Protein AF-A0A9D8JHB5-F1 (afdb_monomer)

Foldseek 3Di:
DDDDDDDDDDDDDDDDDPDDDDDDDDDDDDDDDDDPDDDDPDDDPPPDPPPDDPPPPPDQCAPPVRAHDLAAPAAFEEEEEEQAPAPCQHLHPPCCVQQVQVLCVSHPRSYKYKYWYWWFLPPDVNVVVVVVDPDDDRQIFIWIAIPPPDGDTDGWDSDLCGRDPHSLLAPGQEYEYHFAFLVANTGDHCPHPNNVSVLVSLLPYLHAYEYEAWQQRCRSSQSNCVSLVVHRFWAAPHHHRDHFHQPQDKDQPDWDAPVFFDCVDNLNPPFGTFGAWIQGNNDIIGFTATDDPPQKDQGGAHPVRGGAWIKGARPVNRHIYIYGRGPVRVVCVVVVVGVVNSSSVSSRNSVSSD

Structure (mmCIF, N/CA/C/O backbone):
data_AF-A0A9D8JHB5-F1
#
_entry.id   AF-A0A9D8JHB5-F1
#
loop_
_atom_site.group_PDB
_atom_site.id
_atom_site.type_symbol
_atom_site.label_atom_id
_atom_site.label_alt_id
_atom_site.label_comp_id
_atom_site.label_asym_id
_atom_site.label_entity_id
_atom_site.label_seq_id
_atom_site.pdbx_PDB_ins_code
_atom_site.Cartn_x
_atom_site.Cartn_y
_atom_site.Cartn_z
_atom_site.occupancy
_atom_site.B_iso_or_equiv
_atom_site.auth_seq_id
_atom_site.auth_comp_id
_atom_site.auth_asym_id
_atom_site.auth_atom_id
_atom_site.pdbx_PDB_model_num
ATOM 1 N N . MET A 1 1 ? 0.042 38.312 -41.700 1.00 37.38 1 MET A N 1
ATOM 2 C CA . MET A 1 1 ? 0.936 37.135 -41.660 1.00 37.38 1 MET A CA 1
ATOM 3 C C . MET A 1 1 ? 0.436 36.222 -40.557 1.00 37.38 1 MET A C 1
ATOM 5 O O . MET A 1 1 ? 0.561 36.572 -39.395 1.00 37.38 1 MET A O 1
ATOM 9 N N . ILE A 1 2 ? -0.245 35.137 -40.926 1.00 33.06 2 ILE A N 1
ATOM 10 C CA . ILE A 1 2 ? -0.883 34.188 -40.004 1.00 33.06 2 ILE A CA 1
ATOM 11 C C . ILE A 1 2 ? -0.073 32.895 -40.105 1.00 33.06 2 ILE A C 1
ATOM 13 O O . ILE A 1 2 ? -0.069 32.254 -41.156 1.00 33.06 2 ILE A O 1
ATOM 17 N N . GLY A 1 3 ? 0.674 32.566 -39.052 1.00 29.94 3 GLY A N 1
ATOM 18 C CA . GLY A 1 3 ? 1.483 31.351 -38.974 1.00 29.94 3 GLY A CA 1
ATOM 19 C C . GLY A 1 3 ? 0.623 30.158 -38.572 1.00 29.94 3 GLY A C 1
ATOM 20 O O . GLY A 1 3 ? 0.115 30.109 -37.455 1.00 29.94 3 GLY A O 1
ATOM 21 N N . LYS A 1 4 ? 0.450 29.210 -39.496 1.00 32.44 4 LYS A N 1
ATOM 22 C CA . LYS A 1 4 ? -0.151 27.897 -39.239 1.00 32.44 4 LYS A CA 1
ATOM 23 C C . LYS A 1 4 ? 0.826 27.040 -38.431 1.00 32.44 4 LYS A C 1
ATOM 25 O O . LYS A 1 4 ? 1.950 26.826 -38.876 1.00 32.44 4 LYS A O 1
ATOM 30 N N . TRP A 1 5 ? 0.375 26.512 -37.298 1.00 27.12 5 TRP A N 1
ATOM 31 C CA . TRP A 1 5 ? 1.034 25.411 -36.598 1.00 27.12 5 TRP A CA 1
ATOM 32 C C . TRP A 1 5 ? 0.392 24.099 -37.053 1.00 27.12 5 TRP A C 1
ATOM 34 O O . TRP A 1 5 ? -0.802 23.884 -36.851 1.00 27.12 5 TRP A O 1
ATOM 44 N N . SER A 1 6 ? 1.177 23.249 -37.712 1.00 31.61 6 SER A N 1
ATOM 45 C CA . SER A 1 6 ? 0.773 21.892 -38.080 1.00 31.61 6 SER A CA 1
ATOM 46 C C . SER A 1 6 ? 0.983 20.964 -36.886 1.00 31.61 6 SER A C 1
ATOM 48 O O . SER A 1 6 ? 2.110 20.767 -36.441 1.00 31.61 6 SER A O 1
ATOM 50 N N . VAL A 1 7 ? -0.106 20.384 -36.385 1.00 31.64 7 VAL A N 1
ATOM 51 C CA . VAL A 1 7 ? -0.083 19.259 -35.445 1.00 31.64 7 VAL A CA 1
ATOM 52 C C . VAL A 1 7 ? 0.223 17.997 -36.250 1.00 31.64 7 VAL A C 1
ATOM 54 O O . VAL A 1 7 ? -0.561 17.604 -37.112 1.00 31.64 7 VAL A O 1
ATOM 57 N N . VAL A 1 8 ? 1.376 17.378 -35.999 1.00 31.83 8 VAL A N 1
ATOM 58 C CA . VAL A 1 8 ? 1.707 16.058 -36.546 1.00 31.83 8 VAL A CA 1
ATOM 59 C C . VAL A 1 8 ? 1.034 15.011 -35.666 1.00 31.83 8 VAL A C 1
ATOM 61 O O . VAL A 1 8 ? 1.436 14.787 -34.528 1.00 31.83 8 VAL A O 1
ATOM 64 N N . ALA A 1 9 ? -0.008 14.380 -36.203 1.00 35.88 9 ALA A N 1
ATOM 65 C CA . ALA A 1 9 ? -0.548 13.137 -35.682 1.00 35.88 9 ALA A CA 1
ATOM 66 C C . ALA A 1 9 ? 0.373 11.987 -36.114 1.00 35.88 9 ALA A C 1
ATOM 68 O O . ALA A 1 9 ? 0.486 11.700 -37.304 1.00 35.88 9 ALA A O 1
ATOM 69 N N . ALA A 1 10 ? 1.023 11.330 -35.157 1.00 28.73 10 ALA A N 1
ATOM 70 C CA . ALA A 1 10 ? 1.690 10.051 -35.370 1.00 28.73 10 ALA A CA 1
ATOM 71 C C . ALA A 1 10 ? 1.037 9.020 -34.446 1.00 28.73 10 ALA A C 1
ATOM 73 O O . ALA A 1 10 ? 1.328 8.948 -33.255 1.00 28.73 10 ALA A O 1
ATOM 74 N N . VAL A 1 11 ? 0.103 8.260 -35.012 1.00 32.09 11 VAL A N 1
ATOM 75 C CA . VAL A 1 11 ? -0.539 7.103 -34.392 1.00 32.09 11 VAL A CA 1
ATOM 76 C C . VAL A 1 11 ? -0.446 5.943 -35.386 1.00 32.09 11 VAL A C 1
ATOM 78 O O . VAL A 1 11 ? -0.752 6.118 -36.563 1.00 32.09 11 VAL A O 1
ATOM 81 N N . LEU A 1 12 ? -0.086 4.777 -34.837 1.00 30.62 12 LEU A N 1
ATOM 82 C CA . LEU A 1 12 ? -0.173 3.405 -35.359 1.00 30.62 12 LEU A CA 1
ATOM 83 C C . LEU A 1 12 ? 0.920 2.883 -36.304 1.00 30.62 12 LEU A C 1
ATOM 85 O O . LEU A 1 12 ? 1.070 3.312 -37.442 1.00 30.62 12 LEU A O 1
ATOM 89 N N . GLY A 1 13 ? 1.554 1.797 -35.842 1.00 27.91 13 GLY A N 1
ATOM 90 C CA . GLY A 1 13 ? 2.113 0.770 -36.716 1.00 27.91 13 GLY A CA 1
ATOM 91 C C . GLY A 1 13 ? 3.207 -0.083 -36.081 1.00 27.91 13 GLY A C 1
ATOM 92 O O . GLY A 1 13 ? 4.349 0.052 -36.490 1.00 27.91 13 GLY A O 1
ATOM 93 N N . LEU A 1 14 ? 2.883 -0.970 -35.130 1.00 30.66 14 LEU A N 1
ATOM 94 C CA . LEU A 1 14 ? 3.704 -2.161 -34.846 1.00 30.66 14 LEU A CA 1
ATOM 95 C C . LEU A 1 14 ? 2.864 -3.235 -34.138 1.00 30.66 14 LEU A C 1
ATOM 97 O O . LEU A 1 14 ? 2.888 -3.401 -32.924 1.00 30.66 14 LEU A O 1
ATOM 101 N N . VAL A 1 15 ? 2.098 -3.967 -34.947 1.00 34.28 15 VAL A N 1
ATOM 102 C CA . VAL A 1 15 ? 1.614 -5.313 -34.632 1.00 34.28 15 VAL A CA 1
ATOM 103 C C . VAL A 1 15 ? 2.100 -6.225 -35.758 1.00 34.28 15 VAL A C 1
ATOM 105 O O . VAL A 1 15 ? 2.005 -5.856 -36.926 1.00 34.28 15 VAL A O 1
ATOM 108 N N . SER A 1 16 ? 2.547 -7.423 -35.373 1.00 35.59 16 SER A N 1
ATOM 109 C CA . SER A 1 16 ? 2.798 -8.610 -36.204 1.00 35.59 16 SER A CA 1
ATOM 110 C C . SER A 1 16 ? 4.234 -8.851 -36.687 1.00 35.59 16 SER A C 1
ATOM 112 O O . SER A 1 16 ? 4.605 -8.492 -37.800 1.00 35.59 16 SER A O 1
ATOM 114 N N . ALA A 1 17 ? 4.990 -9.602 -35.876 1.00 31.72 17 ALA A N 1
ATOM 115 C CA . ALA A 1 17 ? 5.965 -10.584 -36.358 1.00 31.72 17 ALA A CA 1
ATOM 116 C C . ALA A 1 17 ? 6.253 -11.658 -35.283 1.00 31.72 17 ALA A C 1
ATOM 118 O O . ALA A 1 17 ? 7.377 -11.790 -34.811 1.00 31.72 17 ALA A O 1
ATOM 119 N N . CYS A 1 18 ? 5.247 -12.450 -34.895 1.00 34.47 18 CYS A N 1
ATOM 120 C CA . CYS A 1 18 ? 5.506 -13.768 -34.302 1.00 34.47 18 CYS A CA 1
ATOM 121 C C . CYS A 1 18 ? 5.604 -14.778 -35.448 1.00 34.47 18 CYS A C 1
ATOM 123 O O . CYS A 1 18 ? 4.612 -15.381 -35.854 1.00 34.47 18 CYS A O 1
ATOM 125 N N . GLY A 1 19 ? 6.803 -14.900 -36.017 1.00 30.66 19 GLY A N 1
ATOM 126 C CA . GLY A 1 19 ? 7.149 -15.996 -36.913 1.00 30.66 19 GLY A CA 1
ATOM 127 C C . GLY A 1 19 ? 7.286 -17.281 -36.105 1.00 30.66 19 GLY A C 1
ATOM 128 O O . GLY A 1 19 ? 8.107 -17.358 -35.194 1.00 30.66 19 GLY A O 1
ATOM 129 N N . GLY A 1 20 ? 6.463 -18.276 -36.430 1.00 38.19 20 GLY A N 1
ATOM 130 C CA . GLY A 1 20 ? 6.598 -19.626 -35.907 1.00 38.19 20 GLY A CA 1
ATOM 131 C C . GLY A 1 20 ? 7.881 -20.271 -36.422 1.00 38.19 20 GLY A C 1
ATOM 132 O O . GLY A 1 20 ? 8.060 -20.438 -37.627 1.00 38.19 20 GLY A O 1
ATOM 133 N N . SER A 1 21 ? 8.758 -20.657 -35.503 1.00 34.22 21 SER A N 1
ATOM 134 C CA . SER A 1 21 ? 9.829 -21.612 -35.753 1.00 34.22 21 SER A CA 1
ATOM 135 C C . SER A 1 21 ? 9.473 -22.927 -35.067 1.00 34.22 21 SER A C 1
ATOM 137 O O . SER A 1 21 ? 9.412 -23.045 -33.844 1.00 34.22 21 SER A O 1
ATOM 139 N N . SER A 1 22 ? 9.194 -23.923 -35.900 1.00 35.62 22 SER A N 1
ATOM 140 C CA . SER A 1 22 ? 9.009 -25.317 -35.526 1.00 35.62 22 SER A CA 1
ATOM 141 C C . SER A 1 22 ? 10.289 -25.842 -34.874 1.00 35.62 22 SER A C 1
ATOM 143 O O . SER A 1 22 ? 11.314 -25.974 -35.539 1.00 35.62 22 SER A O 1
ATOM 145 N N . PHE A 1 23 ? 10.236 -26.145 -33.579 1.00 33.81 23 PHE A N 1
ATOM 146 C CA . PHE A 1 23 ? 11.305 -26.851 -32.877 1.00 33.81 23 PHE A CA 1
ATOM 147 C C . PHE A 1 23 ? 11.014 -28.356 -32.927 1.00 33.81 23 PHE A C 1
ATOM 149 O O . PHE A 1 23 ? 10.140 -28.859 -32.221 1.00 33.81 23 PHE A O 1
ATOM 156 N N . SER A 1 24 ? 11.731 -29.081 -33.784 1.00 34.94 24 SER A N 1
ATOM 157 C CA . SER A 1 24 ? 11.838 -30.539 -33.716 1.00 34.94 24 SER A CA 1
ATOM 158 C C . SER A 1 24 ? 12.775 -30.898 -32.561 1.00 34.94 24 SER A C 1
ATOM 160 O O . SER A 1 24 ? 13.983 -30.688 -32.650 1.00 34.94 24 SER A O 1
ATOM 162 N N . GLY A 1 25 ? 12.209 -31.382 -31.456 1.00 33.25 25 GLY A N 1
ATOM 163 C CA . GLY A 1 25 ? 12.967 -31.818 -30.288 1.00 33.25 25 GLY A CA 1
ATOM 164 C C . GLY A 1 25 ? 13.677 -33.146 -30.538 1.00 33.25 25 GLY A C 1
ATOM 165 O O . GLY A 1 25 ? 13.035 -34.194 -30.584 1.00 33.25 25 GLY A O 1
ATOM 166 N N . GLU A 1 26 ? 15.003 -33.102 -30.646 1.00 34.56 26 GLU A N 1
ATOM 167 C CA . GLU A 1 26 ? 15.858 -34.256 -30.382 1.00 34.56 26 GLU A CA 1
ATOM 168 C C . GLU A 1 26 ? 15.927 -34.506 -28.869 1.00 34.56 26 GLU A C 1
ATOM 170 O O . GLU A 1 26 ? 16.171 -33.610 -28.057 1.00 34.56 26 GLU A O 1
ATOM 175 N N . SER A 1 27 ? 15.677 -35.759 -28.498 1.00 38.44 27 SER A N 1
ATOM 176 C CA . SER A 1 27 ? 15.760 -36.289 -27.142 1.00 38.44 27 SER A CA 1
ATOM 177 C C . SER A 1 27 ? 17.224 -36.368 -26.698 1.00 38.44 27 SER A C 1
ATOM 179 O O . SER A 1 27 ? 17.924 -37.339 -26.971 1.00 38.44 27 SER A O 1
ATOM 181 N N . GLY A 1 28 ? 17.694 -35.322 -26.018 1.00 35.88 28 GLY A N 1
ATOM 182 C CA . GLY A 1 28 ? 18.956 -35.324 -25.282 1.00 35.88 28 GLY A CA 1
ATOM 183 C C . GLY A 1 28 ? 18.715 -35.612 -23.802 1.00 35.88 28 GLY A C 1
ATOM 184 O O . GLY A 1 28 ? 18.193 -34.772 -23.072 1.00 35.88 28 GLY A O 1
ATOM 185 N N . THR A 1 29 ? 19.104 -36.796 -23.337 1.00 36.81 29 THR A N 1
ATOM 186 C CA . THR A 1 29 ? 19.170 -37.152 -21.912 1.00 36.81 29 THR A CA 1
ATOM 187 C C . THR A 1 29 ? 20.150 -36.241 -21.167 1.00 36.81 29 THR A C 1
ATOM 189 O O . THR A 1 29 ? 21.355 -36.300 -21.407 1.00 36.81 29 THR A O 1
ATOM 192 N N . VAL A 1 30 ? 19.644 -35.424 -20.238 1.00 39.38 30 VAL A N 1
ATOM 193 C CA . VAL A 1 30 ? 20.456 -34.604 -19.322 1.00 39.38 30 VAL A CA 1
ATOM 194 C C . VAL A 1 30 ? 20.854 -35.444 -18.098 1.00 39.38 30 VAL A C 1
ATOM 196 O O . VAL A 1 30 ? 19.967 -35.940 -17.398 1.00 39.38 30 VAL A O 1
ATOM 199 N N . PRO A 1 31 ? 22.151 -35.598 -17.779 1.00 36.09 31 PRO A N 1
ATOM 200 C CA . PRO A 1 31 ? 22.576 -36.299 -16.577 1.00 36.09 31 PRO A CA 1
ATOM 201 C C . PRO A 1 31 ? 22.540 -35.384 -15.340 1.00 36.09 31 PRO A C 1
ATOM 203 O O . PRO A 1 31 ? 23.143 -34.316 -15.313 1.00 36.09 31 PRO A O 1
ATOM 206 N N . GLY A 1 32 ? 21.882 -35.864 -14.280 1.00 40.22 32 GLY A N 1
ATOM 207 C CA . GLY A 1 32 ? 22.265 -35.599 -12.887 1.00 40.22 32 GLY A CA 1
ATOM 208 C C . GLY A 1 32 ? 21.946 -34.222 -12.297 1.00 40.22 32 GLY A C 1
ATOM 209 O O . GLY A 1 32 ? 22.855 -33.498 -11.895 1.00 40.22 32 GLY A O 1
ATOM 210 N N . ARG A 1 33 ? 20.662 -33.896 -12.100 1.00 34.31 33 ARG A N 1
ATOM 211 C CA . ARG A 1 33 ? 20.264 -32.817 -11.178 1.00 34.31 33 ARG A CA 1
ATOM 212 C C . ARG A 1 33 ? 20.358 -33.339 -9.736 1.00 34.31 33 ARG A C 1
ATOM 214 O O . ARG A 1 33 ? 19.518 -34.126 -9.307 1.00 34.31 33 ARG A O 1
ATOM 221 N N . LYS A 1 34 ? 21.396 -32.933 -8.996 1.00 37.03 34 LYS A N 1
ATOM 222 C CA . LYS A 1 34 ? 21.500 -33.186 -7.547 1.00 37.03 34 LYS A CA 1
ATOM 223 C C . LYS A 1 34 ? 20.320 -32.512 -6.837 1.00 37.03 34 LYS A C 1
ATOM 225 O O . LYS A 1 34 ? 20.090 -31.320 -7.036 1.00 37.03 34 LYS A O 1
ATOM 230 N N . GLN A 1 35 ? 19.585 -33.279 -6.030 1.00 36.38 35 GLN A N 1
ATOM 231 C CA . GLN A 1 35 ? 18.582 -32.745 -5.106 1.00 36.38 35 GLN A CA 1
ATOM 232 C C . GLN A 1 35 ? 19.233 -31.686 -4.200 1.00 36.38 35 GLN A C 1
ATOM 234 O O . GLN A 1 35 ? 20.331 -31.933 -3.691 1.00 36.38 35 GLN A O 1
ATOM 239 N N . PRO A 1 36 ? 18.597 -30.522 -3.983 1.00 37.00 36 PRO A N 1
ATOM 240 C CA . PRO A 1 36 ? 19.074 -29.585 -2.981 1.00 37.00 36 PRO A CA 1
ATOM 241 C C . PRO A 1 36 ? 18.962 -30.224 -1.594 1.00 37.00 36 PRO A C 1
ATOM 243 O O . PRO A 1 36 ? 18.004 -30.939 -1.291 1.00 37.00 36 PRO A O 1
ATOM 246 N N . ALA A 1 37 ? 19.986 -29.991 -0.774 1.00 36.62 37 ALA A N 1
ATOM 247 C CA . ALA A 1 37 ? 20.066 -30.493 0.585 1.00 36.62 37 ALA A CA 1
ATOM 248 C C . ALA A 1 37 ? 18.846 -30.047 1.405 1.00 36.62 37 ALA A C 1
ATOM 250 O O . ALA A 1 37 ? 18.413 -28.896 1.336 1.00 36.62 37 ALA A O 1
ATOM 251 N N . LYS A 1 38 ? 18.313 -30.988 2.186 1.00 31.62 38 LYS A N 1
ATOM 252 C CA . LYS A 1 38 ? 17.243 -30.780 3.162 1.00 31.62 38 LYS A CA 1
ATOM 253 C C . LYS A 1 38 ? 17.677 -29.667 4.129 1.00 31.62 38 LYS A C 1
ATOM 255 O O . LYS A 1 38 ? 18.706 -29.812 4.789 1.00 31.62 38 LYS A O 1
ATOM 260 N N . LEU A 1 39 ? 16.936 -28.557 4.172 1.00 34.88 39 LEU A N 1
ATOM 261 C CA . LEU A 1 39 ? 17.166 -27.486 5.146 1.00 34.88 39 LEU A CA 1
ATOM 262 C C . LEU A 1 39 ? 17.027 -28.045 6.575 1.00 34.88 39 LEU A C 1
ATOM 264 O O . LEU A 1 39 ? 16.143 -28.875 6.806 1.00 34.88 39 LEU A O 1
ATOM 268 N N . PRO A 1 40 ? 17.878 -27.619 7.525 1.00 32.34 40 PRO A N 1
ATOM 269 C CA . PRO A 1 40 ? 17.782 -28.063 8.907 1.00 32.34 40 PRO A CA 1
ATOM 270 C C . PRO A 1 40 ? 16.492 -27.539 9.546 1.00 32.34 40 PRO A C 1
ATOM 272 O O . PRO A 1 40 ? 16.174 -26.353 9.450 1.00 32.34 40 PRO A O 1
ATOM 275 N N . GLU A 1 41 ? 15.764 -28.434 10.215 1.00 33.69 41 GLU A N 1
ATOM 276 C CA . GLU A 1 41 ? 14.658 -28.087 11.104 1.00 33.69 41 GLU A CA 1
ATOM 277 C C . GLU A 1 41 ? 15.199 -27.236 12.261 1.00 33.69 41 GLU A C 1
ATOM 279 O O . GLU A 1 41 ? 15.867 -27.728 13.172 1.00 33.69 41 GLU A O 1
ATOM 284 N N . LEU A 1 42 ? 14.931 -25.932 12.211 1.00 34.00 42 LEU A N 1
ATOM 285 C CA . LEU A 1 42 ? 15.110 -25.033 13.343 1.00 34.00 42 LEU A CA 1
ATOM 286 C C . LEU A 1 42 ? 13.967 -25.283 14.329 1.00 34.00 42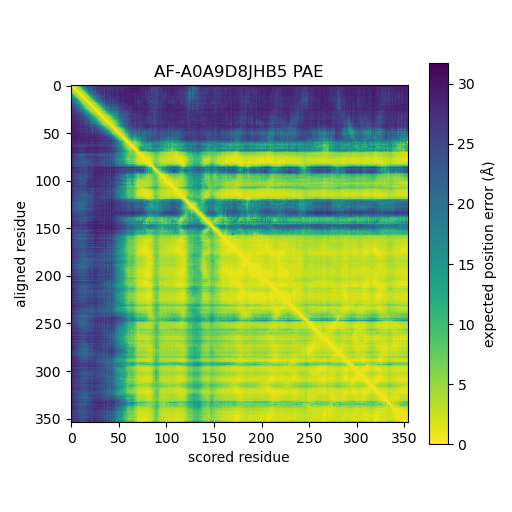 LEU A C 1
ATOM 288 O O . LEU A 1 42 ? 12.850 -24.800 14.150 1.00 34.00 42 LEU A O 1
ATOM 292 N N . GLY A 1 43 ? 14.258 -26.062 15.371 1.00 33.31 43 GLY A N 1
ATOM 293 C CA . GLY A 1 43 ? 13.388 -26.212 16.531 1.00 33.31 43 GLY A CA 1
ATOM 294 C C . GLY A 1 43 ? 13.218 -24.870 17.243 1.00 33.31 43 GLY A C 1
ATOM 295 O O . GLY A 1 43 ? 14.105 -24.433 17.972 1.00 33.31 43 GLY A O 1
ATOM 296 N N . SER A 1 44 ? 12.078 -24.216 17.021 1.00 34.69 44 SER A N 1
ATOM 297 C CA . SER A 1 44 ? 11.660 -23.023 17.756 1.00 34.69 44 SER A CA 1
ATOM 298 C C . SER A 1 44 ? 10.803 -23.440 18.950 1.00 34.69 44 SER A C 1
ATOM 300 O O . SER A 1 44 ? 9.649 -23.829 18.795 1.00 34.69 44 SER A O 1
ATOM 302 N N . THR A 1 45 ? 11.373 -23.368 20.153 1.00 30.23 45 THR A N 1
ATOM 303 C CA . THR A 1 45 ? 10.638 -23.436 21.431 1.00 30.23 45 THR A CA 1
ATOM 304 C C . THR A 1 45 ? 10.454 -22.054 22.063 1.00 30.23 45 THR A C 1
ATOM 306 O O . THR A 1 45 ? 10.122 -21.947 23.244 1.00 30.23 45 THR A O 1
ATOM 309 N N . ALA A 1 46 ? 10.625 -20.974 21.291 1.00 31.86 46 ALA A N 1
ATOM 310 C CA . ALA A 1 46 ? 10.248 -19.645 21.747 1.00 31.86 46 ALA A CA 1
ATOM 311 C C . ALA A 1 46 ? 8.717 -19.562 21.786 1.00 31.86 46 ALA A C 1
ATOM 313 O O . ALA A 1 46 ? 8.054 -19.481 20.753 1.00 31.86 46 ALA A O 1
ATOM 314 N N . LYS A 1 47 ? 8.155 -19.625 22.996 1.00 28.52 47 LYS A N 1
ATOM 315 C CA . LYS A 1 47 ? 6.746 -19.325 23.246 1.00 28.52 47 LYS A CA 1
ATOM 316 C C . LYS A 1 47 ? 6.508 -17.876 22.806 1.00 28.52 47 LYS A C 1
ATOM 318 O O . LYS A 1 47 ? 6.962 -16.951 23.478 1.00 28.52 47 LYS A O 1
ATOM 323 N N . LEU A 1 48 ? 5.863 -17.703 21.653 1.00 32.00 48 LEU A N 1
ATOM 324 C CA . LEU A 1 48 ? 5.359 -16.411 21.197 1.00 32.00 48 LEU A CA 1
ATOM 325 C C . LEU A 1 48 ? 4.416 -15.859 22.278 1.00 32.00 48 LEU A C 1
ATOM 327 O O . LEU A 1 48 ? 3.638 -16.639 22.840 1.00 32.00 48 LEU A O 1
ATOM 331 N N . PRO A 1 49 ? 4.489 -14.559 22.610 1.00 34.00 49 PRO A N 1
ATOM 332 C CA . PRO A 1 49 ? 3.474 -13.954 23.454 1.00 34.00 49 PRO A CA 1
ATOM 333 C C . PRO A 1 49 ? 2.118 -14.148 22.771 1.00 34.00 49 PRO A C 1
ATOM 335 O O . PRO A 1 49 ? 1.985 -13.895 21.573 1.00 34.00 49 PRO A O 1
ATOM 338 N N . GLU A 1 50 ? 1.127 -14.630 23.522 1.00 31.50 50 GLU A N 1
ATOM 339 C CA . GLU A 1 50 ? -0.263 -14.568 23.083 1.00 31.50 50 GLU A CA 1
ATOM 340 C C . GLU A 1 50 ? -0.549 -13.099 22.760 1.00 31.50 50 GLU A C 1
ATOM 342 O O . GLU A 1 50 ? -0.539 -12.246 23.653 1.00 31.50 50 GLU A O 1
ATOM 347 N N . LEU A 1 51 ? -0.744 -12.789 21.474 1.00 37.78 51 LEU A N 1
ATOM 348 C CA . LEU A 1 51 ? -1.432 -11.568 21.095 1.00 37.78 51 LEU A CA 1
ATOM 349 C C . LEU A 1 51 ? -2.816 -11.700 21.716 1.00 37.78 51 LEU A C 1
ATOM 351 O O . LEU A 1 51 ? -3.669 -12.412 21.193 1.00 37.78 51 LEU A O 1
ATOM 355 N N . GLY A 1 52 ? -3.016 -11.062 22.871 1.00 31.94 52 GLY A N 1
ATOM 356 C CA . GLY A 1 52 ? -4.363 -10.805 23.349 1.00 31.94 52 GLY A CA 1
ATOM 357 C C . GLY A 1 52 ? -5.135 -10.170 22.200 1.00 31.94 52 GLY A C 1
ATOM 358 O O . GLY A 1 52 ? -4.542 -9.377 21.456 1.00 31.94 52 GLY A O 1
ATOM 359 N N . ASP A 1 53 ? -6.410 -10.549 22.044 1.00 36.56 53 ASP A N 1
ATOM 360 C CA . ASP A 1 53 ? -7.328 -9.906 21.102 1.00 36.56 53 ASP A CA 1
ATOM 361 C C . ASP A 1 53 ? -6.987 -8.421 21.074 1.00 36.56 53 ASP A C 1
ATOM 363 O O . ASP A 1 53 ? -6.922 -7.833 22.164 1.00 36.56 53 ASP A O 1
ATOM 367 N N . PRO A 1 54 ? -6.670 -7.820 19.909 1.00 41.03 54 PRO A N 1
ATOM 368 C CA . PRO A 1 54 ? -6.354 -6.409 19.847 1.00 41.03 54 PRO A CA 1
ATOM 369 C C . PRO A 1 54 ? -7.592 -5.688 20.350 1.00 41.03 54 PRO A C 1
ATOM 371 O O . PRO A 1 54 ? -8.542 -5.461 19.603 1.00 41.03 54 PRO A O 1
ATOM 374 N N . ALA A 1 55 ? -7.600 -5.397 21.653 1.00 34.78 55 ALA A N 1
ATOM 375 C CA . ALA A 1 55 ? -8.708 -4.775 22.323 1.00 34.78 55 ALA A CA 1
ATOM 376 C C . ALA A 1 55 ? -8.968 -3.529 21.506 1.00 34.78 55 ALA A C 1
ATOM 378 O O . ALA A 1 55 ? -8.051 -2.721 21.310 1.00 34.78 55 ALA A O 1
ATOM 379 N N . VAL A 1 56 ? -10.177 -3.461 20.947 1.00 39.94 56 VAL A N 1
ATOM 380 C CA . VAL A 1 56 ? -10.724 -2.289 20.282 1.00 39.94 56 VAL A CA 1
ATOM 381 C C . VAL A 1 56 ? -10.315 -1.106 21.146 1.00 39.94 56 VAL A C 1
ATOM 383 O O . VAL A 1 56 ? -10.830 -0.918 22.248 1.00 39.94 56 VAL A O 1
ATOM 386 N N . GLY A 1 57 ? -9.273 -0.398 20.700 1.00 38.31 57 GLY A N 1
ATOM 387 C CA . GLY A 1 57 ? -8.694 0.683 21.479 1.00 38.31 57 GLY A CA 1
ATOM 388 C C . GLY A 1 57 ? -9.794 1.705 21.752 1.00 38.31 57 GLY A C 1
ATOM 389 O O . GLY A 1 57 ? -10.736 1.799 20.960 1.00 38.31 57 GLY A O 1
ATOM 390 N N . PRO A 1 58 ? -9.720 2.461 22.855 1.00 34.22 58 PRO A N 1
ATOM 391 C CA . PRO A 1 58 ? -10.738 3.455 23.155 1.00 34.22 58 PRO A CA 1
ATOM 392 C C . PRO A 1 58 ? -10.899 4.418 21.964 1.00 34.22 58 PRO A C 1
ATOM 394 O O . PRO A 1 58 ? -9.984 5.178 21.653 1.00 34.22 58 PRO A O 1
ATOM 397 N N . GLY A 1 59 ? -12.063 4.360 21.303 1.00 44.22 59 GLY A N 1
ATOM 398 C CA . GLY A 1 59 ? -12.517 5.357 20.330 1.00 44.22 59 GLY A CA 1
ATOM 399 C C . GLY A 1 59 ? -12.308 5.061 18.838 1.00 44.22 59 GLY A C 1
ATOM 400 O O . GLY A 1 59 ? -11.958 5.990 18.112 1.00 44.22 59 GLY A O 1
ATOM 401 N N . LEU A 1 60 ? -12.554 3.836 18.339 1.00 47.06 60 LEU A N 1
ATOM 402 C CA . LEU A 1 60 ? -12.890 3.711 16.908 1.00 47.06 60 LEU A CA 1
ATOM 403 C C . LEU A 1 60 ? -14.144 4.560 16.649 1.00 47.06 60 LEU A C 1
ATOM 405 O O . LEU A 1 60 ? -15.148 4.418 17.348 1.00 47.06 60 LEU A O 1
ATOM 409 N N . ASP A 1 61 ? -14.074 5.442 15.658 1.00 57.97 61 ASP A N 1
ATOM 410 C CA . ASP A 1 61 ? -15.199 6.284 15.254 1.00 57.97 61 ASP A CA 1
ATOM 411 C C . ASP A 1 61 ? -16.147 5.470 14.367 1.00 57.97 61 ASP A C 1
ATOM 413 O O . ASP A 1 61 ? -16.099 5.494 13.132 1.00 57.97 61 ASP A O 1
ATOM 417 N N . VAL A 1 62 ? -16.902 4.612 15.045 1.00 54.66 62 VAL A N 1
ATOM 418 C CA . VAL A 1 62 ? -17.831 3.662 14.453 1.00 54.66 62 VAL A CA 1
ATOM 419 C C . VAL A 1 62 ? -19.227 4.271 14.503 1.00 54.66 62 VAL A C 1
ATOM 421 O O . VAL A 1 62 ? -19.679 4.717 15.560 1.00 54.66 62 VAL A O 1
ATOM 424 N N . GLY A 1 63 ? -19.918 4.272 13.365 1.00 58.28 63 GLY A N 1
ATOM 425 C CA . GLY A 1 63 ? -21.325 4.632 13.283 1.00 58.28 63 GLY A CA 1
ATOM 426 C C . GLY A 1 63 ? -22.194 3.734 14.167 1.00 58.28 63 GLY A C 1
ATOM 427 O O . GLY A 1 63 ? -21.781 2.669 14.630 1.00 58.28 63 GLY A O 1
ATOM 428 N N . SER A 1 64 ? -23.440 4.142 14.397 1.00 60.66 64 SER A N 1
ATOM 429 C CA . SER A 1 64 ? -24.393 3.377 15.216 1.00 60.66 64 SER A CA 1
ATOM 430 C C . SER A 1 64 ? -24.726 1.989 14.652 1.00 60.66 64 SER A C 1
ATOM 432 O O . SER A 1 64 ? -25.155 1.117 15.403 1.00 60.66 64 SER A O 1
ATOM 434 N N . ASP A 1 65 ? -24.504 1.762 13.355 1.00 61.72 65 ASP A N 1
ATOM 435 C CA . ASP A 1 65 ? -24.624 0.458 12.687 1.00 61.72 65 ASP A CA 1
ATOM 436 C C . ASP A 1 65 ? -23.365 -0.414 12.839 1.00 61.72 65 ASP A C 1
ATOM 438 O O . ASP A 1 65 ? -23.281 -1.539 12.339 1.00 61.72 65 ASP A O 1
ATOM 442 N N . GLY A 1 66 ? -22.363 0.095 13.551 1.00 57.47 66 GLY A N 1
ATOM 443 C CA . GLY A 1 66 ? -21.117 -0.595 13.759 1.00 57.47 66 GLY A CA 1
ATOM 444 C C . GLY A 1 66 ? -20.168 -0.538 12.555 1.00 57.47 66 GLY A C 1
ATOM 445 O O . GLY A 1 66 ? -19.154 -1.231 12.607 1.00 57.47 66 GLY A O 1
ATOM 446 N N . THR A 1 67 ? -20.467 0.226 11.500 1.00 60.16 67 THR A N 1
ATOM 447 C CA . THR A 1 67 ? -19.560 0.460 10.366 1.00 60.16 67 THR A CA 1
ATOM 448 C C . THR A 1 67 ? -18.618 1.629 10.647 1.00 60.16 67 THR A C 1
ATOM 450 O O . THR A 1 67 ? -18.926 2.510 11.448 1.00 60.16 67 THR A O 1
ATOM 453 N N . LEU A 1 68 ? -17.437 1.646 10.023 1.00 59.56 68 LEU A N 1
ATOM 454 C CA . LEU A 1 68 ? -16.566 2.818 10.106 1.00 59.56 68 LEU A CA 1
ATOM 455 C C . LEU A 1 68 ? -17.291 4.034 9.523 1.00 59.56 68 LEU A C 1
ATOM 457 O O . LEU A 1 68 ? -17.934 3.934 8.474 1.00 59.56 68 LEU A O 1
ATOM 461 N N . ASN A 1 69 ? -17.159 5.191 10.181 1.00 63.56 69 ASN A N 1
ATOM 462 C CA . ASN A 1 69 ? -17.570 6.445 9.564 1.00 63.56 69 ASN A CA 1
ATOM 463 C C . ASN A 1 69 ? -16.938 6.543 8.176 1.00 63.56 69 ASN A C 1
ATOM 465 O O . ASN A 1 69 ? -15.759 6.242 8.008 1.00 63.56 69 ASN A O 1
ATOM 469 N N . LYS A 1 70 ? -17.713 6.989 7.179 1.00 75.25 70 LYS A N 1
ATOM 470 C CA . LYS A 1 70 ? -17.241 7.077 5.784 1.00 75.25 70 LYS A CA 1
ATOM 471 C C . LYS A 1 70 ? -15.963 7.908 5.636 1.00 75.25 70 LYS A C 1
ATOM 473 O O . LYS A 1 70 ? -15.259 7.750 4.645 1.00 75.25 70 LYS A O 1
ATOM 478 N N . CYS A 1 71 ? -15.690 8.782 6.607 1.00 85.56 71 CYS A N 1
ATOM 479 C CA . CYS A 1 71 ? -14.538 9.663 6.634 1.00 85.56 71 CYS A CA 1
ATOM 480 C C . CYS A 1 71 ? -13.923 9.768 8.034 1.00 85.56 71 CYS A C 1
ATOM 482 O O . CYS A 1 71 ? -14.647 9.667 9.028 1.00 85.56 71 CYS A O 1
ATOM 484 N N . PRO A 1 72 ? -12.604 10.015 8.123 1.00 89.06 72 PRO A N 1
ATOM 485 C CA . PRO A 1 72 ? -11.933 10.313 9.383 1.00 89.06 72 PRO A CA 1
ATOM 486 C C . PRO A 1 72 ? -12.574 11.494 10.130 1.00 89.06 72 PRO A C 1
ATOM 488 O O . PRO A 1 72 ? -12.810 12.546 9.538 1.0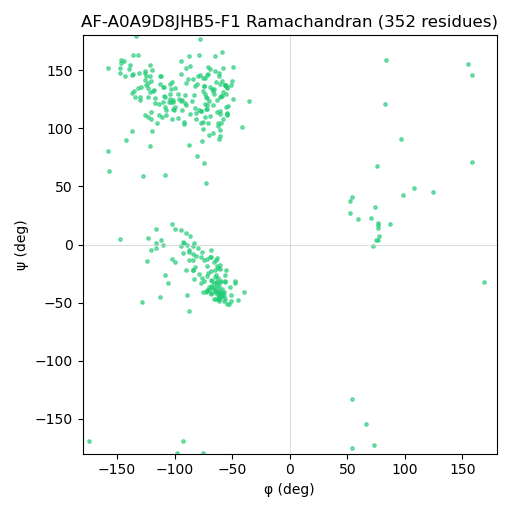0 89.06 72 PRO A O 1
ATOM 491 N N . SER A 1 73 ? -12.772 11.379 11.447 1.00 87.31 73 SER A N 1
ATOM 492 C CA . SER A 1 73 ? -13.233 12.505 12.285 1.00 87.31 73 SER A CA 1
ATOM 493 C C . SER A 1 73 ? -12.177 13.584 12.511 1.00 87.31 73 SER A C 1
ATOM 495 O O . SER A 1 73 ? -12.506 14.707 12.893 1.00 87.31 73 SER A O 1
ATOM 497 N N . LYS A 1 74 ? -10.899 13.263 12.293 1.00 89.75 74 LYS A N 1
ATOM 498 C CA . LYS A 1 74 ? -9.771 14.196 12.405 1.00 89.75 74 LYS A CA 1
ATOM 499 C C . LYS A 1 74 ? -9.166 14.440 11.034 1.00 89.75 74 LYS A C 1
ATOM 501 O O . LYS A 1 74 ? -9.056 13.503 10.246 1.00 89.75 74 LYS A O 1
ATOM 506 N N . ALA A 1 75 ? -8.692 15.663 10.804 1.00 92.44 75 ALA A N 1
ATOM 507 C CA . ALA A 1 75 ? -7.966 16.006 9.589 1.00 92.44 75 ALA A CA 1
ATOM 508 C C . ALA A 1 75 ? -6.763 15.069 9.380 1.00 92.44 75 ALA A C 1
ATOM 510 O O . ALA A 1 75 ? -5.954 14.874 10.288 1.00 92.44 75 ALA A O 1
ATOM 511 N N . GLN A 1 76 ? -6.661 14.500 8.183 1.00 93.81 76 GLN A N 1
ATOM 512 C CA . GLN A 1 76 ? -5.599 13.605 7.755 1.00 93.81 76 GLN A CA 1
ATOM 513 C C . GLN A 1 76 ? -4.718 14.291 6.715 1.00 93.81 76 GLN A C 1
ATOM 515 O O . GLN A 1 76 ? -5.206 14.910 5.764 1.00 93.81 76 GLN A O 1
ATOM 520 N N . LYS A 1 77 ? -3.405 14.132 6.877 1.00 94.50 77 LYS A N 1
ATOM 521 C CA . LYS A 1 77 ? -2.408 14.483 5.868 1.00 94.50 77 LYS A CA 1
ATOM 522 C C . LYS A 1 77 ? -1.722 13.196 5.430 1.00 94.50 77 LYS A C 1
ATOM 524 O O . LYS A 1 77 ? -0.925 12.638 6.183 1.00 94.50 77 LYS A O 1
ATOM 529 N N . VAL A 1 78 ? -2.078 12.717 4.245 1.00 93.94 78 VAL A N 1
ATOM 530 C CA . VAL A 1 78 ? -1.628 11.437 3.696 1.00 93.94 78 VAL A CA 1
ATOM 531 C C . VAL A 1 78 ? -0.524 11.692 2.677 1.00 93.94 78 VAL A C 1
ATOM 533 O O . VAL A 1 78 ? -0.739 12.414 1.705 1.00 93.94 78 VAL A O 1
ATOM 536 N N . LEU A 1 79 ? 0.644 11.090 2.891 1.00 94.62 79 LEU A N 1
ATOM 537 C CA . LEU A 1 79 ? 1.691 10.991 1.877 1.00 94.62 79 LEU A CA 1
ATOM 538 C C . LEU A 1 79 ? 1.537 9.663 1.135 1.00 94.62 79 LEU A C 1
ATOM 540 O O . LEU A 1 79 ? 1.572 8.613 1.766 1.00 94.62 79 LEU A O 1
ATOM 544 N N . VAL A 1 80 ? 1.410 9.691 -0.187 1.00 92.75 80 VAL A N 1
ATOM 545 C CA . VAL A 1 80 ? 1.407 8.490 -1.030 1.00 92.75 80 VAL A CA 1
ATOM 546 C C . VAL A 1 80 ? 2.696 8.456 -1.839 1.00 92.75 80 VAL A C 1
ATOM 548 O O . VAL A 1 80 ? 2.997 9.391 -2.578 1.00 92.75 80 VAL A O 1
ATOM 551 N N . ILE A 1 81 ? 3.449 7.371 -1.693 1.00 93.25 81 ILE A N 1
ATOM 552 C CA . ILE A 1 81 ? 4.703 7.103 -2.390 1.00 93.25 81 ILE A CA 1
ATOM 553 C C . ILE A 1 81 ? 4.469 5.911 -3.309 1.00 93.25 81 ILE A C 1
ATOM 555 O O . ILE A 1 81 ? 4.293 4.785 -2.848 1.00 93.25 81 ILE A O 1
ATOM 559 N N . ASP A 1 82 ? 4.484 6.163 -4.607 1.00 90.81 82 ASP A N 1
ATOM 560 C CA . ASP A 1 82 ? 4.311 5.163 -5.649 1.00 90.81 82 ASP A CA 1
ATOM 561 C C . ASP A 1 82 ? 5.660 4.858 -6.304 1.00 90.81 82 ASP A C 1
ATOM 563 O O . ASP A 1 82 ? 6.349 5.757 -6.790 1.00 90.81 82 ASP A O 1
ATOM 567 N N . LEU A 1 83 ? 6.060 3.590 -6.273 1.00 90.75 83 LEU A N 1
ATOM 568 C CA . LEU A 1 83 ? 7.346 3.115 -6.788 1.00 90.75 83 LEU A CA 1
ATOM 569 C C . LEU A 1 83 ? 7.189 2.146 -7.951 1.00 90.75 83 LEU A C 1
ATOM 571 O O . LEU A 1 83 ? 8.190 1.621 -8.435 1.00 90.75 83 LEU A O 1
ATOM 575 N N . LYS A 1 84 ? 5.951 1.879 -8.371 1.00 84.62 84 LYS A N 1
ATOM 576 C CA . LYS A 1 84 ? 5.664 0.917 -9.420 1.00 84.62 84 LYS A CA 1
ATOM 577 C C . LYS A 1 84 ? 5.562 1.622 -10.766 1.00 84.62 84 LYS A C 1
ATOM 579 O O . LYS A 1 84 ? 4.756 2.536 -10.964 1.00 84.62 84 LYS A O 1
ATOM 584 N N . SER A 1 85 ? 6.369 1.182 -11.716 1.00 72.31 85 SER A N 1
ATOM 585 C CA . SER A 1 85 ? 6.216 1.511 -13.122 1.00 72.31 85 SER A CA 1
ATOM 586 C C . SER A 1 85 ? 5.110 0.659 -13.749 1.00 72.31 85 SER A C 1
ATOM 588 O O . SER A 1 85 ? 4.609 -0.324 -13.185 1.00 72.31 85 SER A O 1
ATOM 590 N N . GLY A 1 86 ? 4.645 1.096 -14.915 1.00 64.19 86 GLY A N 1
ATOM 591 C CA . GLY A 1 86 ? 3.319 0.718 -15.378 1.00 64.19 86 GLY A CA 1
ATOM 592 C C . GLY A 1 86 ? 2.242 1.459 -14.591 1.00 64.19 86 GLY A C 1
ATOM 593 O O . GLY A 1 86 ? 2.501 2.392 -13.849 1.00 64.19 86 GLY A O 1
ATOM 594 N N . TRP A 1 87 ? 0.984 1.104 -14.796 1.00 52.19 87 TRP A N 1
ATOM 595 C CA . TRP A 1 87 ? -0.069 2.115 -14.693 1.00 52.19 87 TRP A CA 1
ATOM 596 C C . TRP A 1 87 ? -0.728 2.319 -13.317 1.00 52.19 87 TRP A C 1
ATOM 598 O O . TRP A 1 87 ? -1.705 3.068 -13.265 1.00 52.19 87 TRP A O 1
ATOM 608 N N . TRP A 1 88 ? -0.221 1.746 -12.212 1.00 55.34 88 TRP A N 1
ATOM 609 C CA . TRP A 1 88 ? -0.638 2.204 -10.862 1.00 55.34 88 TRP A CA 1
ATOM 610 C C . TRP A 1 88 ? -0.495 3.715 -10.778 1.00 55.34 88 TRP A C 1
ATOM 612 O O . TRP A 1 88 ? -1.404 4.460 -10.414 1.00 55.34 88 TRP A O 1
ATOM 622 N N . SER A 1 89 ? 0.632 4.144 -11.307 1.00 41.16 89 SER A N 1
ATOM 623 C CA . SER A 1 89 ? 1.073 5.501 -11.350 1.00 41.16 89 SER A CA 1
ATOM 624 C C . SER A 1 89 ? 0.627 6.271 -12.565 1.00 41.16 89 SER A C 1
ATOM 626 O O . SER A 1 89 ? 0.979 7.434 -12.645 1.00 41.16 89 SER A O 1
ATOM 628 N N . GLY A 1 90 ? -0.126 5.704 -13.520 1.00 39.00 90 GLY A N 1
ATOM 629 C CA . GLY A 1 90 ? -0.241 6.314 -14.850 1.00 39.00 90 GLY A CA 1
ATOM 630 C C . GLY A 1 90 ? 1.141 6.560 -15.481 1.00 39.00 90 GLY A C 1
ATOM 631 O O . GLY A 1 90 ? 2.167 6.348 -14.859 1.00 39.00 90 GLY A O 1
ATOM 632 N N . ASP A 1 91 ? 1.225 7.196 -16.635 1.00 44.91 91 ASP A N 1
ATOM 633 C CA . ASP A 1 91 ? 2.331 8.148 -16.808 1.00 44.91 91 ASP A CA 1
ATOM 634 C C . ASP A 1 91 ? 2.025 9.400 -15.943 1.00 44.91 91 ASP A C 1
ATOM 636 O O . ASP A 1 91 ? 1.935 10.503 -16.469 1.00 44.91 91 ASP A O 1
ATOM 640 N N . GLY A 1 92 ? 1.733 9.222 -14.640 1.00 46.62 92 GLY A N 1
ATOM 641 C CA . GLY A 1 92 ? 1.464 10.283 -13.664 1.00 46.62 92 GLY A CA 1
ATOM 642 C C . GLY A 1 92 ? 0.020 10.495 -13.138 1.00 46.62 92 GLY A C 1
ATOM 643 O O . GLY A 1 92 ? -0.482 11.606 -13.018 1.00 46.62 92 GLY A O 1
ATOM 644 N N . GLY A 1 93 ? -0.684 9.463 -12.705 1.00 54.03 93 GLY A N 1
ATOM 645 C CA . GLY A 1 93 ? -1.582 9.620 -11.565 1.00 54.03 93 GLY A CA 1
ATOM 646 C C . GLY A 1 93 ? -3.013 9.215 -11.825 1.00 54.03 93 GLY A C 1
ATOM 647 O O . GLY A 1 93 ? -3.920 9.910 -11.389 1.00 54.03 93 GLY A O 1
ATOM 648 N N . ASN A 1 94 ? -3.250 8.069 -12.465 1.00 62.84 94 ASN A N 1
ATOM 649 C CA . ASN A 1 94 ? -4.601 7.503 -12.509 1.00 62.84 94 ASN A CA 1
ATOM 650 C C . ASN A 1 94 ? -5.068 7.004 -11.136 1.00 62.84 94 ASN A C 1
ATOM 652 O O . ASN A 1 94 ? -6.238 7.203 -10.802 1.00 62.84 94 ASN A O 1
ATOM 656 N N . PHE A 1 95 ? -4.163 6.451 -10.314 1.00 66.31 95 PHE A N 1
ATOM 657 C CA . PHE A 1 95 ? -4.451 6.205 -8.900 1.00 66.31 95 PHE A CA 1
ATOM 658 C C . PHE A 1 95 ? -4.905 7.498 -8.220 1.00 66.31 95 PHE A C 1
ATOM 660 O O . PHE A 1 95 ? -5.987 7.547 -7.649 1.00 66.31 95 PHE A O 1
ATOM 667 N N . VAL A 1 96 ? -4.171 8.601 -8.357 1.00 65.38 96 VAL A N 1
ATOM 668 C CA . VAL A 1 96 ? -4.604 9.869 -7.748 1.00 65.38 96 VAL A CA 1
ATOM 669 C C . VAL A 1 96 ? -5.888 10.403 -8.369 1.00 65.38 96 VAL A C 1
ATOM 671 O O . VAL A 1 96 ? -6.807 10.755 -7.641 1.00 65.38 96 VAL A O 1
ATOM 674 N N . TYR A 1 97 ? -5.991 10.434 -9.696 1.00 66.94 97 TYR A N 1
ATOM 675 C CA . TYR A 1 97 ? -7.114 11.034 -10.414 1.00 66.94 97 TYR A CA 1
ATOM 676 C C . TYR A 1 97 ? -8.443 10.360 -10.075 1.00 66.94 97 TYR A C 1
ATOM 678 O O . TYR A 1 97 ? -9.486 11.013 -10.102 1.00 66.94 97 TYR A O 1
ATOM 686 N N . ARG A 1 98 ? -8.421 9.056 -9.784 1.00 70.25 98 ARG A N 1
ATOM 687 C CA . ARG A 1 98 ? -9.636 8.251 -9.604 1.00 70.25 98 ARG A CA 1
ATOM 688 C C . ARG A 1 98 ? -9.816 7.772 -8.179 1.00 70.25 98 ARG A C 1
ATOM 690 O O . ARG A 1 98 ? -10.912 7.876 -7.642 1.00 70.25 98 ARG A O 1
ATOM 697 N N . ILE A 1 99 ? -8.746 7.279 -7.571 1.00 72.56 99 ILE A N 1
ATOM 698 C CA . ILE A 1 99 ? -8.770 6.735 -6.220 1.00 72.56 99 ILE A CA 1
ATOM 699 C C . ILE A 1 99 ? -8.535 7.869 -5.216 1.00 72.56 99 ILE A C 1
ATOM 701 O O . ILE A 1 99 ? -9.422 8.157 -4.420 1.00 72.56 99 ILE A O 1
ATOM 705 N N . GLY A 1 100 ? -7.419 8.599 -5.309 1.00 73.81 100 GLY A N 1
ATOM 706 C CA . GLY A 1 100 ? -7.116 9.718 -4.401 1.00 73.81 100 GLY A CA 1
ATOM 707 C C . GLY A 1 100 ? -8.166 10.841 -4.428 1.00 73.81 100 GLY A C 1
ATOM 708 O O . GLY A 1 100 ? -8.618 11.311 -3.381 1.00 73.81 100 GLY A O 1
ATOM 709 N N . ASN A 1 101 ? -8.630 11.227 -5.617 1.00 71.50 101 ASN A N 1
ATOM 710 C CA . ASN A 1 101 ? -9.722 12.184 -5.785 1.00 71.50 101 ASN A CA 1
ATOM 711 C C . ASN A 1 101 ? -11.040 11.633 -5.239 1.00 71.50 101 ASN A C 1
ATOM 713 O O . ASN A 1 101 ? -11.773 12.373 -4.599 1.00 71.50 101 ASN A O 1
ATOM 717 N N . GLY A 1 102 ? -11.335 10.345 -5.442 1.00 71.31 102 GLY A N 1
ATOM 718 C CA . GLY A 1 102 ? -12.521 9.714 -4.860 1.00 71.31 102 GLY A CA 1
ATOM 719 C C . GLY A 1 102 ? -12.517 9.786 -3.331 1.00 71.31 102 GLY A C 1
ATOM 720 O O . GLY A 1 102 ? -13.519 10.160 -2.725 1.00 71.31 102 GLY A O 1
ATOM 721 N N . LEU A 1 103 ? -11.367 9.508 -2.710 1.00 76.81 103 LEU A N 1
ATOM 722 C CA . LEU A 1 103 ? -11.172 9.591 -1.261 1.00 76.81 103 LEU A CA 1
ATOM 723 C C . LEU A 1 103 ? -11.327 11.026 -0.728 1.00 76.81 103 LEU A C 1
ATOM 725 O O . LEU A 1 103 ? -12.039 11.258 0.246 1.00 76.81 103 LEU A O 1
ATOM 729 N N . THR A 1 104 ? -10.695 12.000 -1.382 1.00 79.56 104 THR A N 1
ATOM 730 C CA . THR A 1 104 ? -10.757 13.414 -0.969 1.00 79.56 104 THR A CA 1
ATOM 731 C C . THR A 1 104 ? -12.118 14.053 -1.238 1.00 79.56 104 THR A C 1
ATOM 733 O O . THR A 1 104 ? -12.621 14.780 -0.389 1.00 79.56 104 THR A O 1
ATOM 736 N N . GLN A 1 105 ? -12.777 13.747 -2.359 1.00 77.69 105 GLN A N 1
ATOM 737 C CA . GLN A 1 105 ? -14.132 14.232 -2.645 1.00 77.69 105 GLN A CA 1
ATOM 738 C C . GLN A 1 105 ? -15.159 13.666 -1.664 1.00 77.69 105 GLN A C 1
ATOM 740 O O . GLN A 1 105 ? -16.020 14.409 -1.197 1.00 77.69 105 GLN A O 1
ATOM 745 N N . ALA A 1 106 ? -15.053 12.379 -1.314 1.00 76.50 106 ALA A N 1
ATOM 746 C CA . ALA A 1 106 ? -15.944 11.757 -0.338 1.00 76.50 106 ALA A CA 1
ATOM 747 C C . ALA A 1 106 ? -15.809 12.387 1.058 1.00 76.50 106 ALA A C 1
ATOM 749 O O . ALA A 1 106 ? -16.798 12.471 1.786 1.00 76.50 106 ALA A O 1
ATOM 750 N N . CYS A 1 107 ? -14.605 12.852 1.409 1.00 81.94 107 CYS A N 1
ATOM 751 C CA . CYS A 1 107 ? -14.268 13.305 2.757 1.00 81.94 107 CYS A CA 1
ATOM 752 C C . CYS A 1 107 ? -14.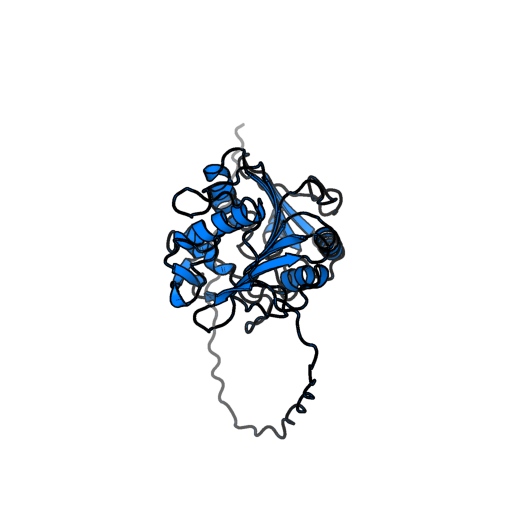010 14.806 2.910 1.00 81.94 107 CYS A C 1
ATOM 754 O O . CYS A 1 107 ? -13.709 15.278 4.013 1.00 81.94 107 CYS A O 1
ATOM 756 N N . GLY A 1 108 ? -14.189 15.582 1.842 1.00 81.81 108 GLY A N 1
ATOM 757 C CA . GLY A 1 108 ? -14.016 17.030 1.852 1.00 81.81 108 GLY A CA 1
ATOM 758 C C . GLY A 1 108 ? -12.641 17.443 2.384 1.00 81.81 108 GLY A C 1
ATOM 759 O O . GLY A 1 108 ? -11.613 16.890 2.009 1.00 81.81 108 GLY A O 1
ATOM 760 N N . THR A 1 109 ? -12.615 18.414 3.296 1.00 82.25 109 THR A N 1
ATOM 761 C CA . THR A 1 109 ? -11.373 18.965 3.865 1.00 82.25 109 THR A CA 1
ATOM 762 C C . THR A 1 109 ? -10.748 18.104 4.964 1.00 82.25 109 THR A C 1
ATOM 764 O O . THR A 1 109 ? -9.677 18.445 5.465 1.00 82.25 109 THR A O 1
ATOM 767 N N . SER A 1 110 ? -11.387 16.995 5.355 1.00 87.19 110 SER A N 1
ATOM 768 C CA . SER A 1 110 ? -10.842 16.101 6.386 1.00 87.19 110 SER A CA 1
ATOM 769 C C . SER A 1 110 ? -9.677 15.250 5.882 1.00 87.19 110 SER A C 1
ATOM 771 O O . SER A 1 110 ? -8.957 14.681 6.695 1.00 87.19 110 SER A O 1
ATOM 773 N N . VAL A 1 111 ? -9.446 15.181 4.568 1.00 88.94 111 VAL A N 1
ATOM 774 C CA . VAL A 1 111 ? -8.344 14.423 3.970 1.00 88.94 111 VAL A CA 1
ATOM 775 C C . VAL A 1 111 ? -7.599 15.310 2.981 1.00 88.94 111 VAL A C 1
ATOM 777 O O . VAL A 1 111 ? -8.185 15.867 2.058 1.00 88.94 111 VAL A O 1
ATOM 780 N N . SER A 1 112 ? -6.284 15.403 3.154 1.00 89.50 112 SER A N 1
ATOM 781 C CA . SER A 1 112 ? -5.364 15.988 2.179 1.00 89.50 112 SER A CA 1
ATOM 782 C C . SER A 1 112 ? -4.364 14.926 1.737 1.00 89.50 112 SER A C 1
ATOM 784 O O . SER A 1 112 ? -3.812 14.213 2.576 1.00 89.50 112 SER A O 1
ATOM 786 N N . ILE A 1 113 ? -4.161 14.802 0.425 1.00 87.88 113 ILE A N 1
ATOM 787 C CA . ILE A 1 113 ? -3.253 13.816 -0.165 1.00 87.88 113 ILE A CA 1
ATOM 788 C C . ILE A 1 113 ? -2.137 14.550 -0.896 1.00 87.88 113 ILE A C 1
ATOM 790 O O . ILE A 1 113 ? -2.389 15.381 -1.772 1.00 87.88 113 ILE A O 1
ATOM 794 N N . GLU A 1 114 ? -0.910 14.205 -0.533 1.00 89.25 114 GLU A N 1
ATOM 795 C CA . GLU A 1 114 ? 0.305 14.527 -1.261 1.00 89.25 114 GLU A CA 1
ATOM 796 C C . GLU A 1 114 ? 0.811 13.241 -1.912 1.00 89.25 114 GLU A C 1
ATOM 798 O O . GLU A 1 114 ? 1.134 12.279 -1.220 1.00 89.25 114 GLU A O 1
ATOM 803 N N . TYR A 1 115 ? 0.827 13.197 -3.239 1.00 87.62 115 TYR A N 1
ATOM 804 C CA . TYR A 1 115 ? 1.223 12.014 -3.992 1.00 87.62 115 TYR A CA 1
ATOM 805 C C . TYR A 1 115 ? 2.523 12.253 -4.742 1.00 87.62 115 TYR A C 1
ATOM 807 O O . TYR A 1 115 ? 2.684 13.296 -5.378 1.00 87.62 115 TYR A O 1
ATOM 815 N N . HIS A 1 116 ? 3.387 11.243 -4.715 1.00 87.31 116 HIS A N 1
ATOM 816 C CA . HIS A 1 116 ? 4.643 11.194 -5.439 1.00 87.31 116 HIS A CA 1
ATOM 817 C C . HIS A 1 116 ? 4.815 9.851 -6.129 1.00 87.31 116 HIS A C 1
ATOM 819 O O . HIS A 1 116 ? 4.779 8.811 -5.475 1.00 87.31 116 HIS A O 1
ATOM 825 N N . HIS A 1 117 ? 5.075 9.884 -7.431 1.00 85.69 117 HIS A N 1
ATOM 826 C CA . HIS A 1 117 ? 5.505 8.712 -8.188 1.00 85.69 117 HIS A CA 1
ATOM 827 C C . HIS A 1 117 ? 6.967 8.833 -8.588 1.00 85.69 117 HIS A C 1
ATOM 829 O O . HIS A 1 117 ? 7.351 9.845 -9.175 1.00 85.69 117 HIS A O 1
ATOM 835 N N . PHE A 1 118 ? 7.765 7.809 -8.280 1.00 85.81 118 PHE A N 1
ATOM 836 C CA . PHE A 1 118 ? 9.195 7.774 -8.573 1.00 85.81 118 PHE A CA 1
ATOM 837 C C . PHE A 1 118 ? 9.551 6.641 -9.537 1.00 85.81 118 PHE A C 1
ATOM 839 O O . PHE A 1 118 ? 9.375 5.465 -9.228 1.00 85.81 118 PHE A O 1
ATOM 846 N N . ILE A 1 119 ? 10.143 7.010 -10.674 1.00 81.44 119 ILE A N 1
ATOM 847 C CA . ILE A 1 119 ? 10.664 6.096 -11.705 1.00 81.44 119 ILE A CA 1
ATOM 848 C C . ILE A 1 119 ? 12.039 6.554 -12.190 1.00 81.44 119 ILE A C 1
ATOM 850 O O . ILE A 1 119 ? 12.431 7.710 -12.009 1.00 81.44 119 ILE A O 1
ATOM 854 N N . LEU A 1 120 ? 12.769 5.655 -12.844 1.00 79.44 120 LEU A N 1
ATOM 855 C CA . LEU A 1 120 ? 14.023 5.963 -13.523 1.00 79.44 120 LEU A CA 1
ATOM 856 C C . LEU A 1 120 ? 13.737 6.446 -14.956 1.00 79.44 120 LEU A C 1
ATOM 858 O O . LEU A 1 120 ? 13.321 5.673 -15.819 1.00 79.44 120 LEU A O 1
ATOM 862 N N . ALA A 1 121 ? 14.005 7.728 -15.229 1.00 61.19 121 ALA A N 1
ATOM 863 C CA . ALA A 1 121 ? 13.618 8.425 -16.462 1.00 61.19 121 ALA A CA 1
ATOM 864 C C . ALA A 1 121 ? 14.128 7.765 -17.754 1.00 61.19 121 ALA A C 1
ATOM 866 O O . ALA A 1 121 ? 13.476 7.826 -18.788 1.00 61.19 121 ALA A O 1
ATOM 867 N N . LYS A 1 122 ? 15.294 7.110 -17.728 1.00 58.53 122 LYS A N 1
ATOM 868 C CA . LYS A 1 122 ? 15.953 6.596 -18.944 1.00 58.53 122 LYS A CA 1
ATOM 869 C C . LYS A 1 122 ? 15.177 5.511 -19.700 1.00 58.53 122 LYS A C 1
ATOM 871 O O . LYS A 1 122 ? 15.562 5.183 -20.818 1.00 58.53 122 LYS A O 1
ATOM 876 N N . LEU A 1 123 ? 14.143 4.933 -19.096 1.00 54.72 123 LEU A N 1
ATOM 877 C CA . LEU A 1 123 ? 13.469 3.738 -19.605 1.00 54.72 123 LEU A CA 1
ATOM 878 C C . LEU A 1 123 ? 11.969 3.931 -19.837 1.00 54.72 123 LEU A C 1
ATOM 880 O O . LEU A 1 123 ? 11.281 2.976 -20.184 1.00 54.72 123 LEU A O 1
ATOM 884 N N . THR A 1 124 ? 11.457 5.150 -19.667 1.00 55.75 124 THR A N 1
ATOM 885 C CA . THR A 1 124 ? 10.020 5.427 -19.730 1.00 55.75 124 THR A CA 1
ATOM 886 C C . THR A 1 124 ? 9.684 6.445 -20.814 1.00 55.75 124 THR A C 1
ATOM 888 O O . THR A 1 124 ? 10.496 7.298 -21.182 1.00 55.75 124 THR A O 1
ATOM 891 N N . LEU A 1 125 ? 8.447 6.379 -21.317 1.00 53.50 125 LEU A N 1
ATOM 892 C CA . LEU A 1 125 ? 7.888 7.390 -22.217 1.00 53.50 125 LEU A CA 1
ATOM 893 C C . LEU A 1 125 ? 7.953 8.786 -21.571 1.00 53.50 125 LEU A C 1
ATOM 895 O O . LEU A 1 125 ? 8.209 9.767 -22.261 1.00 53.50 125 LEU A O 1
ATOM 899 N N . ALA A 1 126 ? 7.829 8.863 -20.241 1.00 47.50 126 ALA A N 1
ATOM 900 C CA . ALA A 1 126 ? 8.055 10.077 -19.464 1.00 47.50 126 ALA A CA 1
ATOM 901 C C . ALA A 1 126 ? 9.469 10.656 -19.669 1.00 47.50 126 ALA A C 1
ATOM 903 O O . ALA A 1 126 ? 9.598 11.850 -19.918 1.00 47.50 126 ALA A O 1
ATOM 904 N N . GLY A 1 127 ? 10.533 9.845 -19.673 1.00 51.56 127 GLY A N 1
ATOM 905 C CA . GLY A 1 127 ? 11.877 10.335 -20.010 1.00 51.56 127 GLY A CA 1
ATOM 906 C C . GLY A 1 127 ? 11.990 10.894 -21.426 1.00 51.56 127 GLY A C 1
ATOM 907 O O . GLY A 1 127 ? 12.668 11.899 -21.639 1.00 51.56 127 GLY A O 1
ATOM 908 N N . ALA A 1 128 ? 11.280 10.292 -22.383 1.00 51.56 128 ALA A N 1
ATOM 909 C CA . ALA A 1 128 ? 11.204 10.799 -23.752 1.00 51.56 128 ALA A CA 1
ATOM 910 C C . ALA A 1 128 ? 10.395 12.110 -23.853 1.00 51.56 128 ALA A C 1
ATOM 912 O O . ALA A 1 128 ? 10.767 12.996 -24.620 1.00 51.56 128 ALA A O 1
ATOM 913 N N . LEU A 1 129 ? 9.325 12.259 -23.063 1.00 51.84 129 LEU A N 1
ATOM 914 C CA . LEU A 1 129 ? 8.461 13.446 -23.034 1.00 51.84 129 LEU A CA 1
ATOM 915 C C . LEU A 1 129 ? 9.078 14.626 -22.266 1.00 51.84 129 LEU A C 1
ATOM 917 O O . LEU A 1 129 ? 8.869 15.774 -22.651 1.00 51.84 129 LEU A O 1
ATOM 921 N N . PHE A 1 130 ? 9.861 14.360 -21.217 1.00 52.47 130 PHE A N 1
ATOM 922 C CA . PHE A 1 130 ? 10.492 15.380 -20.367 1.00 52.47 130 PHE A CA 1
ATOM 923 C C . PHE A 1 130 ? 11.970 15.639 -20.705 1.00 52.47 130 PHE A C 1
ATOM 925 O O . PHE A 1 130 ? 12.674 16.310 -19.953 1.00 52.47 130 PHE A O 1
ATOM 932 N N . GLY A 1 131 ? 12.446 15.154 -21.856 1.00 45.03 131 GLY A N 1
ATOM 933 C CA . GLY A 1 131 ? 13.744 15.546 -22.409 1.00 45.03 131 GLY A CA 1
ATOM 934 C C . GLY A 1 131 ? 14.959 14.952 -21.694 1.00 45.03 131 GLY A C 1
ATOM 935 O O . GLY A 1 131 ? 16.008 15.596 -21.663 1.00 45.03 131 GLY A O 1
ATOM 936 N N . ALA A 1 132 ? 14.853 13.735 -21.146 1.00 51.97 132 ALA A N 1
ATOM 937 C CA . ALA A 1 132 ? 16.004 13.017 -20.605 1.00 51.97 132 ALA A CA 1
ATOM 938 C C . ALA A 1 132 ? 17.058 12.843 -21.713 1.00 51.97 132 ALA A C 1
ATOM 940 O O . ALA A 1 132 ? 16.872 12.102 -22.681 1.00 51.97 132 ALA A O 1
ATOM 941 N N . THR A 1 133 ? 18.162 13.581 -21.604 1.00 43.72 133 THR A N 1
ATOM 942 C CA . THR A 1 133 ? 19.221 13.555 -22.613 1.00 43.72 133 THR A CA 1
ATOM 943 C C . THR A 1 133 ? 20.025 12.262 -22.498 1.00 43.72 133 THR A C 1
ATOM 945 O O . THR A 1 133 ? 20.377 11.796 -21.412 1.00 43.72 133 THR A O 1
ATOM 948 N N . ASN A 1 134 ? 20.320 11.657 -23.648 1.00 41.97 134 ASN A N 1
ATOM 949 C CA . ASN A 1 134 ? 21.177 10.481 -23.753 1.00 41.97 134 ASN A CA 1
ATOM 950 C C . ASN A 1 134 ? 22.595 10.818 -23.249 1.00 41.97 134 ASN A C 1
ATOM 952 O O . ASN A 1 134 ? 23.429 11.269 -24.026 1.00 41.97 134 ASN A O 1
ATOM 956 N N . GLY A 1 135 ? 22.883 10.629 -21.956 1.00 41.59 135 GLY A N 1
ATOM 957 C CA . GLY A 1 135 ? 24.253 10.791 -21.446 1.00 41.59 135 GLY A CA 1
ATOM 958 C C . GLY A 1 135 ? 24.445 10.814 -19.928 1.00 41.59 135 GLY A C 1
ATOM 959 O O . GLY A 1 135 ? 25.457 10.305 -19.456 1.00 41.59 135 GLY A O 1
ATOM 960 N N . SER A 1 136 ? 23.497 11.330 -19.143 1.00 44.91 136 SER A N 1
ATOM 961 C CA . SER A 1 136 ? 23.613 11.411 -17.675 1.00 44.91 136 SER A CA 1
ATOM 962 C C . SER A 1 136 ? 23.122 10.136 -16.970 1.00 44.91 136 SER A C 1
ATOM 964 O O . SER A 1 136 ? 22.460 9.289 -17.574 1.00 44.91 136 SER A O 1
ATOM 966 N N . ALA A 1 137 ? 23.507 9.929 -15.705 1.00 48.03 137 ALA A N 1
ATOM 967 C CA . ALA A 1 137 ? 22.991 8.847 -14.855 1.00 48.03 137 ALA A CA 1
ATOM 968 C C . ALA A 1 137 ? 21.444 8.805 -14.891 1.00 48.03 137 ALA A C 1
ATOM 970 O O . ALA A 1 137 ? 20.840 9.838 -15.170 1.00 48.03 137 ALA A O 1
ATOM 971 N N . PRO A 1 138 ? 20.786 7.650 -14.664 1.00 52.28 138 PRO A N 1
ATOM 972 C CA . PRO A 1 138 ? 19.325 7.607 -14.628 1.00 52.28 138 PRO A CA 1
ATOM 973 C C . PRO A 1 138 ? 18.807 8.633 -13.610 1.00 52.28 138 PRO A C 1
ATOM 975 O O . PRO A 1 138 ? 19.078 8.525 -12.416 1.00 52.28 138 PRO A O 1
ATOM 978 N N . GLU A 1 139 ? 18.117 9.662 -14.099 1.00 62.91 139 GLU A N 1
ATOM 979 C CA . GLU A 1 139 ? 17.511 10.685 -13.254 1.00 62.91 139 GLU A CA 1
ATOM 980 C C . GLU A 1 139 ? 16.185 10.158 -12.708 1.00 62.91 139 GLU A C 1
ATOM 982 O O . GLU A 1 139 ? 15.417 9.511 -13.424 1.00 62.91 139 GLU A O 1
ATOM 987 N N . ILE A 1 140 ? 15.922 10.413 -11.426 1.00 62.31 140 ILE A N 1
ATOM 988 C CA . ILE A 1 140 ? 14.616 10.136 -10.831 1.00 62.31 140 ILE A CA 1
ATOM 989 C C . ILE A 1 140 ? 13.622 11.133 -11.421 1.00 62.31 140 ILE A C 1
ATOM 991 O O . ILE A 1 140 ? 13.806 12.342 -11.278 1.00 62.31 140 ILE A O 1
ATOM 995 N N . THR A 1 141 ? 12.553 10.640 -12.034 1.00 62.22 141 THR A N 1
ATOM 996 C CA . THR A 1 141 ? 11.375 11.464 -12.308 1.00 62.22 141 THR A CA 1
ATOM 997 C C . THR A 1 141 ? 10.442 11.342 -11.117 1.00 62.22 141 THR A C 1
ATOM 999 O O . THR A 1 141 ? 10.026 10.238 -10.777 1.00 62.22 141 THR A O 1
ATOM 1002 N N . ASN A 1 142 ? 10.148 12.475 -10.480 1.00 64.12 142 ASN A N 1
ATOM 1003 C CA . ASN A 1 142 ? 9.108 12.603 -9.467 1.00 64.12 142 ASN A CA 1
ATOM 1004 C C . ASN A 1 142 ? 7.895 13.250 -10.134 1.00 64.12 142 ASN A C 1
ATOM 1006 O O . ASN A 1 142 ? 8.027 14.323 -10.718 1.00 64.12 142 ASN A O 1
ATOM 1010 N N . MET A 1 143 ? 6.737 12.611 -10.064 1.00 63.00 143 MET A N 1
ATOM 1011 C CA . MET A 1 143 ? 5.473 13.193 -10.499 1.00 63.00 143 MET A CA 1
ATOM 1012 C C . MET A 1 143 ? 4.619 13.505 -9.277 1.00 63.00 143 MET A C 1
ATOM 1014 O O . MET A 1 143 ? 4.272 12.596 -8.522 1.00 63.00 143 MET A O 1
ATOM 1018 N N . GLN A 1 144 ? 4.303 14.788 -9.079 1.00 59.22 144 GLN A N 1
ATOM 1019 C CA . GLN A 1 144 ? 3.585 15.259 -7.896 1.00 59.22 144 GLN A CA 1
ATOM 1020 C C . GLN A 1 144 ? 2.124 15.579 -8.205 1.00 59.22 144 GLN A C 1
ATOM 1022 O O . GLN A 1 144 ? 1.825 16.221 -9.211 1.00 59.22 144 GLN A O 1
ATOM 1027 N N . LEU A 1 145 ? 1.224 15.191 -7.297 1.00 63.69 145 LEU A N 1
ATOM 1028 C CA . LEU A 1 145 ? -0.175 15.618 -7.294 1.00 63.69 145 LEU A CA 1
ATOM 1029 C C . LEU A 1 145 ? -0.610 16.013 -5.877 1.00 63.69 145 LEU A C 1
ATOM 1031 O O . LEU A 1 145 ? -0.370 15.278 -4.917 1.00 63.69 145 LEU A O 1
ATOM 1035 N N . LYS A 1 146 ? -1.267 17.172 -5.748 1.00 60.06 146 LYS A N 1
ATOM 1036 C CA . LYS A 1 146 ? -1.800 17.684 -4.480 1.00 60.06 146 LYS A CA 1
ATOM 1037 C C . LYS A 1 146 ? -3.302 17.936 -4.608 1.00 60.06 146 LYS A C 1
ATOM 1039 O O . LYS A 1 146 ? -3.721 18.873 -5.278 1.00 60.06 146 LYS A O 1
ATOM 1044 N N . ALA A 1 147 ? -4.114 17.116 -3.949 1.00 54.56 147 ALA A N 1
ATOM 1045 C CA . ALA A 1 147 ? -5.558 17.348 -3.860 1.00 54.56 147 ALA A CA 1
ATOM 1046 C C . ALA A 1 147 ? -5.859 18.442 -2.806 1.00 54.56 147 ALA A C 1
ATOM 1048 O O . ALA A 1 147 ? -5.142 18.506 -1.800 1.00 54.56 147 ALA A O 1
ATOM 1049 N N . PRO A 1 148 ? -6.890 19.302 -2.977 1.00 48.97 148 PRO A N 1
ATOM 1050 C CA . PRO A 1 148 ? -8.003 19.223 -3.937 1.00 48.97 148 PRO A CA 1
ATOM 1051 C C . PRO A 1 148 ? -7.800 19.987 -5.265 1.00 48.97 148 PRO A C 1
ATOM 1053 O O . PRO A 1 148 ? -8.767 20.197 -5.995 1.00 48.97 148 PRO A O 1
ATOM 1056 N N . GLU A 1 149 ? -6.588 20.443 -5.588 1.00 51.03 149 GLU A N 1
ATOM 1057 C CA . GLU A 1 149 ? -6.332 21.152 -6.849 1.00 51.03 149 GLU A CA 1
ATOM 1058 C C . GLU A 1 149 ? -6.376 20.174 -8.038 1.00 51.03 149 GLU A C 1
ATOM 1060 O O . GLU A 1 149 ? -6.026 18.999 -7.903 1.00 51.03 149 GLU A O 1
ATOM 1065 N N . SER A 1 150 ? -6.847 20.636 -9.206 1.00 47.12 150 SER A N 1
ATOM 1066 C CA . SER A 1 150 ? -6.900 19.821 -10.428 1.00 47.12 150 SER A CA 1
ATOM 1067 C C . SER A 1 150 ? -5.548 19.139 -10.660 1.00 47.12 150 SER A C 1
ATOM 1069 O O . SER A 1 150 ? -4.536 19.845 -10.710 1.00 47.12 150 SER A O 1
ATOM 1071 N N . PRO A 1 151 ? -5.505 17.802 -10.811 1.00 50.19 151 PRO A N 1
ATOM 1072 C CA . PRO A 1 151 ? -4.258 17.058 -10.853 1.00 50.19 151 PRO A CA 1
ATOM 1073 C C . PRO A 1 151 ? -3.478 17.438 -12.109 1.00 50.19 151 PRO A C 1
ATOM 1075 O O . PRO A 1 151 ? -3.734 16.933 -13.200 1.00 50.19 151 PRO A O 1
ATOM 1078 N N . THR A 1 152 ? -2.548 18.375 -11.957 1.00 51.16 152 THR A N 1
ATOM 1079 C CA . THR A 1 152 ? -1.589 18.717 -12.998 1.00 51.16 152 THR A CA 1
ATOM 1080 C C . THR A 1 152 ? -0.309 18.015 -12.631 1.00 51.16 152 THR A C 1
ATOM 1082 O O . THR A 1 152 ? 0.284 18.304 -11.595 1.00 51.16 152 THR A O 1
ATOM 1085 N N . LEU A 1 153 ? 0.097 17.082 -13.478 1.00 56.56 153 LEU A N 1
ATOM 1086 C CA . LEU A 1 153 ? 1.385 16.445 -13.337 1.00 56.56 153 LEU A CA 1
ATOM 1087 C C . LEU A 1 153 ? 2.500 17.458 -13.502 1.00 56.56 153 LEU A C 1
ATOM 1089 O O . LEU A 1 153 ? 2.696 18.008 -14.586 1.00 56.56 153 LEU A O 1
ATOM 1093 N N . THR A 1 154 ? 3.234 17.685 -12.424 1.00 59.56 154 THR A N 1
ATOM 1094 C CA . THR A 1 154 ? 4.447 18.488 -12.446 1.00 59.56 154 THR A CA 1
ATOM 1095 C C . THR A 1 154 ? 5.652 17.600 -12.187 1.00 59.56 154 THR A C 1
ATOM 1097 O O . THR A 1 154 ? 5.591 16.633 -11.422 1.00 59.56 154 THR A O 1
ATOM 1100 N N . GLN A 1 155 ? 6.762 17.930 -12.847 1.00 65.12 155 GLN A N 1
ATOM 1101 C CA . GLN A 1 155 ? 8.052 17.335 -12.535 1.00 65.12 155 GLN A CA 1
ATOM 1102 C C . GLN A 1 155 ? 8.502 17.855 -11.163 1.00 65.12 155 GLN A C 1
ATOM 1104 O O . GLN A 1 155 ? 8.807 19.036 -11.002 1.00 65.12 155 GLN A O 1
ATOM 1109 N N . GLY A 1 156 ? 8.516 16.971 -10.172 1.00 61.88 156 GLY A N 1
ATOM 1110 C CA . GLY A 1 156 ? 9.077 17.214 -8.850 1.00 61.88 156 GLY A CA 1
ATOM 1111 C C . GLY A 1 156 ? 10.605 17.123 -8.839 1.00 61.88 156 GLY A C 1
ATOM 1112 O O . GLY A 1 156 ? 11.249 16.790 -9.836 1.00 61.88 156 GLY A O 1
ATOM 1113 N N . SER A 1 157 ? 11.206 17.397 -7.679 1.00 74.25 157 SER A N 1
ATOM 1114 C CA . SER A 1 157 ? 12.660 17.302 -7.519 1.00 74.25 157 SER A CA 1
ATOM 1115 C C . SER A 1 157 ? 13.132 15.848 -7.430 1.00 74.25 157 SER A C 1
ATOM 1117 O O . SER A 1 157 ? 12.498 15.012 -6.783 1.00 74.25 157 SER A O 1
ATOM 1119 N N . ASN A 1 158 ? 14.295 15.574 -8.026 1.00 71.88 158 ASN A N 1
ATOM 1120 C CA . ASN A 1 158 ? 15.050 14.331 -7.853 1.00 71.88 158 ASN A CA 1
ATOM 1121 C C . ASN A 1 158 ? 15.944 14.345 -6.595 1.00 71.88 158 ASN A C 1
ATOM 1123 O O . ASN A 1 158 ? 16.617 13.357 -6.296 1.00 71.88 158 ASN A O 1
ATOM 1127 N N . LYS A 1 159 ? 15.959 15.455 -5.845 1.00 82.62 159 LYS A N 1
ATOM 1128 C CA . LYS A 1 159 ? 16.652 15.586 -4.559 1.00 82.62 159 LYS A CA 1
ATOM 1129 C C . LYS A 1 159 ? 15.669 15.332 -3.427 1.00 82.62 159 LYS A C 1
ATOM 1131 O O . LYS A 1 159 ? 14.660 16.022 -3.336 1.00 82.62 159 LYS A O 1
ATOM 1136 N N . PHE A 1 160 ? 16.000 14.393 -2.542 1.00 85.88 160 PHE A N 1
ATOM 1137 C CA . PHE A 1 160 ? 15.116 13.953 -1.456 1.00 85.88 160 PHE A CA 1
ATOM 1138 C C . PHE A 1 160 ? 14.552 15.123 -0.630 1.00 85.88 160 PHE A C 1
ATOM 1140 O O . PHE A 1 160 ? 13.340 15.247 -0.485 1.00 85.88 160 PHE A O 1
ATOM 1147 N N . GLU A 1 161 ? 15.416 16.048 -0.201 1.00 89.81 161 GLU A N 1
ATOM 1148 C CA . GLU A 1 161 ? 15.055 17.216 0.627 1.00 89.81 161 GLU A CA 1
ATOM 1149 C C . GLU A 1 161 ? 14.087 18.209 -0.042 1.00 89.81 161 GLU A C 1
ATOM 1151 O O . GLU A 1 161 ? 13.584 19.124 0.600 1.00 89.81 161 GLU A O 1
ATOM 1156 N N . GLN A 1 162 ? 13.856 18.064 -1.344 1.00 86.69 162 GLN A N 1
ATOM 1157 C CA . GLN A 1 162 ? 12.979 18.923 -2.141 1.00 86.69 162 GLN A CA 1
ATOM 1158 C C . GLN A 1 162 ? 11.842 18.135 -2.794 1.00 86.69 162 GLN A C 1
ATOM 1160 O O . GLN A 1 162 ? 11.013 18.720 -3.488 1.00 86.69 162 GLN A O 1
ATOM 1165 N N . ALA A 1 163 ? 11.844 16.808 -2.654 1.00 85.56 163 ALA A N 1
ATOM 1166 C CA . ALA A 1 163 ? 10.877 15.949 -3.311 1.00 85.56 163 ALA A CA 1
ATOM 1167 C C . ALA A 1 163 ? 9.518 15.996 -2.616 1.00 85.56 163 ALA A C 1
ATOM 1169 O O . ALA A 1 163 ? 8.520 15.823 -3.301 1.00 85.56 163 ALA A O 1
ATOM 1170 N N . PHE A 1 164 ? 9.496 16.255 -1.307 1.00 90.75 164 PHE A N 1
ATOM 1171 C CA . PHE A 1 164 ? 8.311 16.229 -0.453 1.00 90.75 164 PHE A CA 1
ATOM 1172 C C . PHE A 1 164 ? 8.066 17.600 0.182 1.00 90.75 164 PHE A C 1
ATOM 1174 O O . PHE A 1 164 ? 9.008 18.336 0.479 1.00 90.75 164 PHE A O 1
ATOM 1181 N N . GLY A 1 165 ? 6.804 17.919 0.457 1.00 89.12 165 GLY A N 1
ATOM 1182 C CA . GLY A 1 165 ? 6.391 19.100 1.208 1.00 89.12 165 GLY A CA 1
ATOM 1183 C C . GLY A 1 165 ? 6.884 19.083 2.655 1.00 89.12 165 GLY A C 1
ATOM 1184 O O . GLY A 1 165 ? 7.081 20.140 3.249 1.00 89.12 165 GLY A O 1
ATOM 1185 N N . ASP A 1 166 ? 7.115 17.894 3.215 1.00 94.62 166 ASP A N 1
ATOM 1186 C CA . ASP A 1 166 ? 7.853 17.701 4.459 1.00 94.62 166 ASP A CA 1
ATOM 1187 C C . ASP A 1 166 ? 8.822 16.507 4.340 1.00 94.62 166 ASP A C 1
ATOM 1189 O O . ASP A 1 166 ? 8.412 15.365 4.555 1.00 94.62 166 ASP A O 1
ATOM 1193 N N . PRO A 1 167 ? 10.118 16.737 4.056 1.00 93.06 167 PRO A N 1
ATOM 1194 C CA . PRO A 1 167 ? 11.103 15.664 3.883 1.00 93.06 167 PRO A CA 1
ATOM 1195 C C . PRO A 1 167 ? 11.421 14.906 5.183 1.00 93.06 167 PRO A C 1
ATOM 1197 O O . PRO A 1 167 ? 12.066 13.859 5.156 1.00 93.06 167 PRO A O 1
ATOM 1200 N N . THR A 1 168 ? 10.973 15.396 6.344 1.00 95.44 168 THR A N 1
ATOM 1201 C CA . THR A 1 168 ? 11.159 14.694 7.624 1.00 95.44 168 THR A CA 1
ATOM 1202 C C . THR A 1 168 ? 10.092 13.635 7.889 1.00 95.44 168 THR A C 1
ATOM 1204 O O . THR A 1 168 ? 10.268 12.811 8.785 1.00 95.44 168 THR A O 1
ATOM 1207 N N . PHE A 1 169 ? 9.002 13.654 7.116 1.00 96.44 169 PHE A N 1
ATOM 1208 C CA . PHE A 1 169 ? 7.813 12.817 7.275 1.00 96.44 169 PHE A CA 1
ATOM 1209 C C . PHE A 1 169 ? 7.105 12.973 8.637 1.00 96.44 169 PHE A C 1
ATOM 1211 O O . PHE A 1 169 ? 6.384 12.071 9.070 1.00 96.44 169 PHE A O 1
ATOM 1218 N N . THR A 1 170 ? 7.305 14.095 9.335 1.00 96.56 170 THR A N 1
ATOM 1219 C CA . THR A 1 170 ? 6.763 14.313 10.690 1.00 96.56 170 THR A CA 1
ATOM 1220 C C . THR A 1 170 ? 5.381 14.962 10.696 1.00 96.56 170 THR A C 1
ATOM 1222 O O . THR A 1 170 ? 4.643 14.821 11.667 1.00 96.56 170 THR A O 1
ATOM 1225 N N . SER A 1 171 ? 5.013 15.650 9.616 1.00 96.12 171 SER A N 1
ATOM 1226 C CA . SER A 1 171 ? 3.722 16.323 9.453 1.00 96.12 171 SER A CA 1
ATOM 1227 C C . SER A 1 171 ? 2.619 15.431 8.883 1.00 96.12 171 SER A C 1
ATOM 1229 O O . SER A 1 171 ? 1.455 15.831 8.908 1.00 96.12 171 SER A O 1
ATOM 1231 N N . TYR A 1 172 ? 2.953 14.254 8.346 1.00 97.38 172 TYR A N 1
ATOM 1232 C CA . TYR A 1 172 ? 1.966 13.321 7.802 1.00 97.38 172 TYR A CA 1
ATOM 1233 C C . TYR A 1 172 ? 1.340 12.488 8.920 1.00 97.38 172 TYR A C 1
ATOM 1235 O O . TYR A 1 172 ? 2.035 11.983 9.800 1.00 97.38 172 TYR A O 1
ATOM 1243 N N . THR A 1 173 ? 0.020 12.317 8.871 1.00 97.31 173 THR A N 1
ATOM 1244 C CA . THR A 1 173 ? -0.697 11.401 9.769 1.00 97.31 173 THR A CA 1
ATOM 1245 C C . THR A 1 173 ? -0.651 9.972 9.242 1.00 97.31 173 THR A C 1
ATOM 1247 O O . THR A 1 173 ? -0.651 9.023 10.028 1.00 97.31 173 THR A O 1
ATOM 1250 N N . GLN A 1 174 ? -0.577 9.819 7.917 1.00 97.19 174 GLN A N 1
ATOM 1251 C CA . GLN A 1 174 ? -0.506 8.531 7.240 1.00 97.19 174 GLN A CA 1
ATOM 1252 C C . GLN A 1 174 ? 0.522 8.562 6.110 1.00 97.19 174 GLN A C 1
ATOM 1254 O O . GLN A 1 174 ? 0.671 9.580 5.431 1.00 97.19 174 GLN A O 1
ATOM 1259 N N . ILE A 1 175 ? 1.195 7.435 5.881 1.00 97.50 175 ILE A N 1
ATOM 1260 C CA . ILE A 1 175 ? 2.093 7.246 4.737 1.00 97.50 175 ILE A CA 1
ATOM 1261 C C . ILE A 1 175 ? 1.739 5.940 4.041 1.00 97.50 175 ILE A C 1
ATOM 1263 O O . ILE A 1 175 ? 1.678 4.888 4.673 1.00 97.50 175 ILE A O 1
ATOM 1267 N N . TRP A 1 176 ? 1.464 6.014 2.747 1.00 96.25 176 TRP A N 1
ATOM 1268 C CA . TRP A 1 176 ? 1.040 4.893 1.923 1.00 96.25 176 TRP A CA 1
ATOM 1269 C C . TRP A 1 176 ? 2.133 4.595 0.906 1.00 96.25 176 TRP A C 1
ATOM 1271 O O . TRP A 1 176 ? 2.492 5.462 0.112 1.00 96.25 176 TRP A O 1
ATOM 1281 N N . LEU A 1 177 ? 2.661 3.378 0.929 1.00 96.19 177 LEU A N 1
ATOM 1282 C CA . LEU A 1 177 ? 3.639 2.895 -0.035 1.00 96.19 177 LEU A CA 1
ATOM 1283 C C . LEU A 1 177 ? 2.950 1.972 -1.038 1.00 96.19 177 LEU A C 1
ATOM 1285 O O . LEU A 1 177 ? 2.385 0.955 -0.641 1.00 96.19 177 LEU A O 1
ATOM 1289 N N . LEU A 1 178 ? 3.044 2.297 -2.325 1.00 94.00 178 LEU A N 1
ATOM 1290 C CA . LEU A 1 178 ? 2.658 1.412 -3.421 1.00 94.00 178 LEU A CA 1
ATOM 1291 C C . LEU A 1 178 ? 3.936 0.814 -4.008 1.00 94.00 178 LEU A C 1
ATOM 1293 O O . LEU A 1 178 ? 4.755 1.511 -4.612 1.00 94.00 178 LEU A O 1
ATOM 1297 N N . SER A 1 179 ? 4.153 -0.470 -3.745 1.00 94.56 179 SER A N 1
ATOM 1298 C CA . SER A 1 179 ? 5.429 -1.125 -4.004 1.00 94.56 179 SER A CA 1
ATOM 1299 C C . SER A 1 179 ? 5.658 -1.420 -5.485 1.00 94.56 179 SER A C 1
ATOM 1301 O O . SER A 1 179 ? 4.815 -2.006 -6.162 1.00 94.56 179 SER A O 1
ATOM 1303 N N . GLY A 1 180 ? 6.849 -1.057 -5.965 1.00 93.00 180 GLY A N 1
ATOM 1304 C CA . GLY A 1 180 ? 7.426 -1.550 -7.217 1.00 93.00 180 GLY A CA 1
ATOM 1305 C C . GLY A 1 180 ? 8.319 -2.780 -7.015 1.00 93.00 180 GLY A C 1
ATOM 1306 O O . GLY A 1 180 ? 8.416 -3.324 -5.911 1.00 93.00 180 GLY A O 1
ATOM 1307 N N . SER A 1 181 ? 9.059 -3.165 -8.048 1.00 92.44 181 SER A N 1
ATOM 1308 C CA . SER A 1 181 ? 10.075 -4.213 -8.012 1.00 92.44 181 SER A CA 1
ATOM 1309 C C . SER A 1 181 ? 11.436 -3.721 -8.494 1.00 92.44 181 SER A C 1
ATOM 1311 O O . SER A 1 181 ? 11.562 -3.110 -9.546 1.00 92.44 181 SER A O 1
ATOM 1313 N N . SER A 1 182 ? 12.507 -4.106 -7.799 1.00 93.06 182 SER A N 1
ATOM 1314 C CA . SER A 1 182 ? 13.868 -3.871 -8.300 1.00 93.06 182 SER A CA 1
ATOM 1315 C C . SER A 1 182 ? 14.223 -4.718 -9.528 1.00 93.06 182 SER A C 1
ATOM 1317 O O . SER A 1 182 ? 15.252 -4.449 -10.153 1.00 93.06 182 SER A O 1
ATOM 1319 N N . ALA A 1 183 ? 13.409 -5.709 -9.901 1.00 91.12 183 ALA A N 1
ATOM 1320 C CA . ALA A 1 183 ? 13.552 -6.430 -11.164 1.00 91.12 183 ALA A CA 1
ATOM 1321 C C . ALA A 1 183 ? 12.994 -5.635 -12.357 1.00 91.12 183 ALA A C 1
ATOM 1323 O O . ALA A 1 183 ? 13.486 -5.798 -13.473 1.00 91.12 183 ALA A O 1
ATOM 1324 N N . ASP A 1 184 ? 12.045 -4.723 -12.125 1.00 87.56 184 ASP A N 1
ATOM 1325 C CA . ASP A 1 184 ? 11.566 -3.803 -13.152 1.00 87.56 184 ASP A CA 1
ATOM 1326 C C . ASP A 1 184 ? 12.639 -2.732 -13.413 1.00 87.56 184 ASP A C 1
ATOM 1328 O O . ASP A 1 184 ? 13.077 -2.044 -12.483 1.00 87.56 184 ASP A O 1
ATOM 1332 N N . PRO A 1 185 ? 13.155 -2.598 -14.644 1.00 85.50 185 PRO A N 1
ATOM 1333 C CA . PRO A 1 185 ? 14.208 -1.639 -14.938 1.00 85.50 185 PRO A CA 1
ATOM 1334 C C . PRO A 1 185 ? 13.733 -0.176 -14.845 1.00 85.50 185 PRO A C 1
ATOM 1336 O O . PRO A 1 185 ? 14.578 0.688 -14.610 1.00 85.50 185 PRO A O 1
ATOM 1339 N N . ALA A 1 186 ? 12.433 0.108 -14.979 1.00 84.06 186 ALA A N 1
ATOM 1340 C CA . ALA A 1 186 ? 11.879 1.457 -14.861 1.00 84.06 186 ALA A CA 1
ATOM 1341 C C . ALA A 1 186 ? 11.604 1.881 -13.406 1.00 84.06 186 ALA A C 1
ATOM 1343 O O . ALA A 1 186 ? 11.589 3.081 -13.120 1.00 84.06 186 ALA A O 1
ATOM 1344 N N . ASP A 1 187 ? 11.443 0.932 -12.485 1.00 87.38 187 ASP A N 1
ATOM 1345 C CA . ASP A 1 187 ? 11.243 1.224 -11.064 1.00 87.38 187 ASP A CA 1
ATOM 1346 C C . ASP A 1 187 ? 12.527 1.762 -10.425 1.00 87.38 187 ASP A C 1
ATOM 1348 O O . ASP A 1 187 ? 13.654 1.359 -10.754 1.00 87.38 187 ASP A O 1
ATOM 1352 N N . LEU A 1 188 ? 12.355 2.655 -9.447 1.00 89.50 188 LEU A N 1
ATOM 1353 C CA . LEU A 1 188 ? 13.441 3.020 -8.545 1.00 89.50 188 LEU A CA 1
ATOM 1354 C C . LEU A 1 188 ? 13.975 1.741 -7.881 1.00 89.50 188 LEU A C 1
ATOM 1356 O O . LEU A 1 188 ? 13.206 0.871 -7.502 1.00 89.50 188 LEU A O 1
ATOM 1360 N N . LYS A 1 189 ? 15.294 1.577 -7.762 1.00 91.31 189 LYS A N 1
ATOM 1361 C CA . LYS A 1 189 ? 15.851 0.374 -7.121 1.00 91.31 189 LYS A CA 1
ATOM 1362 C C . LYS A 1 189 ? 15.782 0.492 -5.601 1.00 91.31 189 LYS A C 1
ATOM 1364 O O . LYS A 1 189 ? 16.054 1.558 -5.054 1.00 91.31 189 LYS A O 1
ATOM 1369 N N . ALA A 1 190 ? 15.554 -0.624 -4.911 1.00 95.00 190 ALA A N 1
ATOM 1370 C CA . ALA A 1 190 ? 15.486 -0.653 -3.450 1.00 95.00 190 ALA A CA 1
ATOM 1371 C C . ALA A 1 190 ? 16.829 -0.307 -2.768 1.00 95.00 190 ALA A C 1
ATOM 1373 O O . ALA A 1 190 ? 16.863 0.136 -1.626 1.00 95.00 190 ALA A O 1
ATOM 1374 N N . ASN A 1 191 ? 17.954 -0.464 -3.470 1.00 94.75 191 ASN A N 1
ATOM 1375 C CA . ASN A 1 191 ? 19.270 -0.025 -2.999 1.00 94.75 191 ASN A CA 1
ATOM 1376 C C . ASN A 1 191 ? 19.649 1.390 -3.473 1.00 94.75 191 ASN A C 1
ATOM 1378 O O . ASN A 1 191 ? 20.757 1.852 -3.201 1.00 94.75 191 ASN A O 1
ATOM 1382 N N . HIS A 1 192 ? 18.765 2.085 -4.194 1.00 93.00 192 HIS A N 1
ATOM 1383 C CA . HIS A 1 192 ? 19.022 3.448 -4.633 1.00 93.00 192 HIS A CA 1
ATOM 1384 C C . HIS A 1 192 ? 19.052 4.389 -3.412 1.00 93.00 192 HIS A C 1
ATOM 1386 O O . HIS A 1 192 ? 18.118 4.339 -2.607 1.00 93.00 192 HIS A O 1
ATOM 1392 N N . PRO A 1 193 ? 20.040 5.302 -3.276 1.00 93.38 193 PRO A N 1
ATOM 1393 C CA . PRO A 1 193 ? 20.165 6.174 -2.100 1.00 93.38 193 PRO A CA 1
ATOM 1394 C C . PRO A 1 193 ? 18.887 6.944 -1.745 1.00 93.38 193 PRO A C 1
ATOM 1396 O O . PRO A 1 193 ? 18.553 7.104 -0.577 1.00 93.38 193 PRO A O 1
ATOM 1399 N N . PHE A 1 194 ? 18.138 7.374 -2.762 1.00 92.94 194 PHE A N 1
ATOM 1400 C CA . PHE A 1 194 ? 16.847 8.039 -2.579 1.00 92.94 194 PHE A CA 1
ATOM 1401 C C . PHE A 1 194 ? 15.808 7.149 -1.874 1.00 92.94 194 PHE A C 1
ATOM 1403 O O . PHE A 1 194 ? 15.160 7.599 -0.934 1.00 92.94 194 PHE A O 1
ATOM 1410 N N . PHE A 1 195 ? 15.661 5.883 -2.285 1.00 95.62 195 PHE A N 1
ATOM 1411 C CA . PHE A 1 195 ? 14.717 4.967 -1.640 1.00 95.62 195 PHE A CA 1
ATOM 1412 C C . PHE A 1 195 ? 15.218 4.481 -0.275 1.00 95.62 195 PHE A C 1
ATOM 1414 O O . PHE A 1 195 ? 14.420 4.292 0.642 1.00 95.62 195 PHE A O 1
ATOM 1421 N N . VAL A 1 196 ? 16.534 4.346 -0.097 1.00 96.44 196 VAL A N 1
ATOM 1422 C CA . VAL A 1 196 ? 17.129 4.090 1.224 1.00 96.44 196 VAL A CA 1
ATOM 1423 C C . VAL A 1 196 ? 16.742 5.200 2.208 1.00 96.44 196 VAL A C 1
ATOM 1425 O O . VAL A 1 196 ? 16.361 4.911 3.342 1.00 96.44 196 VAL A O 1
ATOM 1428 N N . GLU A 1 197 ? 16.754 6.462 1.770 1.00 96.50 197 GLU A N 1
ATOM 1429 C CA . GLU A 1 197 ? 16.310 7.579 2.606 1.00 96.50 197 GLU A CA 1
ATOM 1430 C C . GLU A 1 197 ? 14.793 7.533 2.875 1.00 96.50 197 GLU A C 1
ATOM 1432 O O . GLU A 1 197 ? 14.398 7.685 4.031 1.00 96.50 197 GLU A O 1
ATOM 1437 N N . ILE A 1 198 ? 13.946 7.213 1.879 1.00 96.94 198 ILE A N 1
ATOM 1438 C CA . ILE A 1 198 ? 12.502 6.950 2.099 1.00 96.94 198 ILE A CA 1
ATOM 1439 C C . ILE A 1 198 ? 12.314 5.891 3.189 1.00 96.94 198 ILE A C 1
ATOM 1441 O O . ILE A 1 198 ? 11.585 6.112 4.156 1.00 96.94 198 ILE A O 1
ATOM 1445 N N . THR A 1 199 ? 13.001 4.757 3.056 1.00 97.56 199 THR A N 1
ATOM 1446 C CA . THR A 1 199 ? 12.901 3.619 3.975 1.00 97.56 199 THR A CA 1
ATOM 1447 C C . THR A 1 199 ? 13.280 4.032 5.395 1.00 97.56 199 THR A C 1
ATOM 1449 O O . THR A 1 199 ? 12.554 3.742 6.343 1.00 97.56 199 THR A O 1
ATOM 1452 N N . LYS A 1 200 ? 14.363 4.800 5.555 1.00 97.12 200 LYS A N 1
ATOM 1453 C CA . LYS A 1 200 ? 14.799 5.345 6.847 1.00 97.12 200 LYS A CA 1
ATOM 1454 C C . LYS A 1 200 ? 13.770 6.294 7.473 1.00 97.12 200 LYS A C 1
ATOM 1456 O O . LYS A 1 200 ? 13.547 6.240 8.688 1.00 97.12 200 LYS A O 1
ATOM 1461 N N . ARG A 1 201 ? 13.131 7.164 6.681 1.00 97.06 201 ARG A N 1
ATOM 1462 C CA . ARG A 1 201 ? 12.059 8.047 7.179 1.00 97.06 201 ARG A CA 1
ATOM 1463 C C . ARG A 1 201 ? 10.806 7.264 7.555 1.00 97.06 201 ARG A C 1
ATOM 1465 O O . ARG A 1 201 ? 10.245 7.504 8.620 1.00 97.06 201 ARG A O 1
ATOM 1472 N N . MET A 1 202 ? 10.405 6.284 6.748 1.00 96.62 202 MET A N 1
ATOM 1473 C CA . MET A 1 202 ? 9.272 5.413 7.071 1.00 96.62 202 MET A CA 1
ATOM 1474 C C . MET A 1 202 ? 9.533 4.566 8.320 1.00 96.62 202 MET A C 1
ATOM 1476 O O . MET A 1 202 ? 8.642 4.428 9.151 1.00 96.62 202 MET A O 1
ATOM 1480 N N . ALA A 1 203 ? 10.758 4.073 8.518 1.00 95.31 203 ALA A N 1
ATOM 1481 C CA . ALA A 1 203 ? 11.139 3.333 9.720 1.00 95.31 203 ALA A CA 1
ATOM 1482 C C . ALA A 1 203 ? 10.901 4.147 11.003 1.00 95.31 203 ALA A C 1
ATOM 1484 O O . ALA A 1 203 ? 10.384 3.626 11.990 1.00 95.31 203 ALA A O 1
ATOM 1485 N N . THR A 1 204 ? 11.221 5.442 10.970 1.00 95.00 204 THR A N 1
ATOM 1486 C CA . THR A 1 204 ? 11.265 6.309 12.158 1.00 95.00 204 THR A CA 1
ATOM 1487 C C . THR A 1 204 ? 10.031 7.188 12.357 1.00 95.00 204 THR A C 1
ATOM 1489 O O . THR A 1 204 ? 9.825 7.712 13.454 1.00 95.00 204 THR A O 1
ATOM 1492 N N . THR A 1 205 ? 9.186 7.344 11.337 1.00 96.06 205 THR A N 1
ATOM 1493 C CA . THR A 1 205 ? 7.966 8.151 11.441 1.00 96.06 205 THR A CA 1
ATOM 1494 C C . THR A 1 205 ? 6.961 7.562 12.435 1.00 96.06 205 THR A C 1
ATOM 1496 O O . THR A 1 205 ? 6.848 6.341 12.615 1.00 96.06 205 THR A O 1
ATOM 1499 N N . LYS A 1 206 ? 6.197 8.462 13.063 1.00 96.12 206 LYS A N 1
ATOM 1500 C CA . LYS A 1 206 ? 5.037 8.138 13.905 1.00 96.12 206 LYS A CA 1
ATOM 1501 C C . LYS A 1 206 ? 3.737 8.026 13.104 1.00 96.12 206 LYS A C 1
ATOM 1503 O O . LYS A 1 206 ? 2.712 7.703 13.694 1.00 96.12 206 LYS A O 1
ATOM 1508 N N . ALA A 1 207 ? 3.767 8.317 11.803 1.00 97.38 207 ALA A N 1
ATOM 1509 C CA . ALA A 1 207 ? 2.608 8.158 10.940 1.00 97.38 207 ALA A CA 1
ATOM 1510 C C . ALA A 1 207 ? 2.155 6.692 10.894 1.00 97.38 207 ALA A C 1
ATOM 1512 O O . ALA A 1 207 ? 2.974 5.770 10.967 1.00 97.38 207 ALA A O 1
ATOM 1513 N N . ASN A 1 208 ? 0.849 6.489 10.739 1.00 97.94 208 ASN A N 1
ATOM 1514 C CA . ASN A 1 208 ? 0.288 5.173 10.465 1.00 97.94 208 ASN A CA 1
ATOM 1515 C C . ASN A 1 208 ? 0.593 4.785 9.005 1.00 97.94 208 ASN A C 1
ATOM 1517 O O . ASN A 1 208 ? 0.622 5.650 8.127 1.00 97.94 208 ASN A O 1
ATOM 1521 N N . ILE A 1 209 ? 0.866 3.507 8.734 1.00 97.50 209 ILE A N 1
ATOM 1522 C CA . ILE A 1 209 ? 1.437 3.089 7.442 1.00 97.50 209 ILE A CA 1
ATOM 1523 C C . ILE A 1 209 ? 0.504 2.143 6.685 1.00 97.50 209 ILE A C 1
ATOM 1525 O O . ILE A 1 209 ? 0.036 1.152 7.230 1.00 97.50 209 ILE A O 1
ATOM 1529 N N . PHE A 1 210 ? 0.289 2.406 5.402 1.00 97.69 210 PHE A N 1
ATOM 1530 C CA . PHE A 1 210 ? -0.222 1.412 4.459 1.00 97.69 210 PHE A CA 1
ATOM 1531 C C . PHE A 1 210 ? 0.935 0.929 3.581 1.00 97.69 210 PHE A C 1
ATOM 1533 O O . PHE A 1 210 ? 1.657 1.751 3.017 1.00 97.69 210 PHE A O 1
ATOM 1540 N N . ILE A 1 211 ? 1.121 -0.385 3.462 1.00 97.50 211 ILE A N 1
ATOM 1541 C CA . ILE A 1 211 ? 2.088 -0.993 2.544 1.00 97.50 211 ILE A CA 1
ATOM 1542 C C . ILE A 1 211 ? 1.320 -1.896 1.587 1.00 97.50 211 ILE A C 1
ATOM 1544 O O . ILE A 1 211 ? 0.851 -2.963 1.979 1.00 97.50 211 ILE A O 1
ATOM 1548 N N . GLY A 1 212 ? 1.206 -1.460 0.339 1.00 95.38 212 GLY A N 1
ATOM 1549 C CA . GLY A 1 212 ? 0.622 -2.240 -0.739 1.00 95.38 212 GLY A CA 1
ATOM 1550 C C . GLY A 1 212 ? 1.697 -2.898 -1.601 1.00 95.38 212 GLY A C 1
ATOM 1551 O O . GLY A 1 212 ? 2.648 -2.236 -2.021 1.00 95.38 212 GLY A O 1
ATOM 1552 N N . ALA A 1 213 ? 1.512 -4.173 -1.915 1.00 94.81 213 ALA A N 1
ATOM 1553 C CA . ALA A 1 213 ? 2.262 -4.939 -2.903 1.00 94.81 213 ALA A CA 1
ATOM 1554 C C . ALA A 1 213 ? 1.296 -5.733 -3.797 1.00 94.81 213 ALA A C 1
ATOM 1556 O O . ALA A 1 213 ? 0.084 -5.640 -3.636 1.00 94.81 213 ALA A O 1
ATOM 1557 N N . GLY A 1 214 ? 1.812 -6.477 -4.770 1.00 92.19 214 GLY A N 1
ATOM 1558 C CA . GLY A 1 214 ? 0.995 -7.329 -5.628 1.00 92.19 214 GLY A CA 1
ATOM 1559 C C . GLY A 1 214 ? 1.633 -7.582 -6.986 1.00 92.19 214 GLY A C 1
ATOM 1560 O O . GLY A 1 214 ? 2.421 -6.776 -7.494 1.00 92.19 214 GLY A O 1
ATOM 1561 N N . TYR A 1 215 ? 1.252 -8.701 -7.600 1.00 91.56 215 TYR A N 1
ATOM 1562 C CA . TYR A 1 215 ? 1.695 -9.100 -8.930 1.00 91.56 215 TYR A CA 1
ATOM 1563 C C . TYR A 1 215 ? 3.231 -9.143 -9.102 1.00 91.56 215 TYR A C 1
ATOM 1565 O O . TYR A 1 215 ? 3.778 -8.694 -10.115 1.00 91.56 215 TYR A O 1
ATOM 1573 N N . GLY A 1 216 ? 3.952 -9.650 -8.097 1.00 91.06 216 GLY A N 1
ATOM 1574 C CA . GLY A 1 216 ? 5.416 -9.759 -8.112 1.00 91.06 216 GLY A CA 1
ATOM 1575 C C . GLY A 1 216 ? 6.142 -8.436 -7.856 1.00 91.06 216 GLY A C 1
ATOM 1576 O O . GLY A 1 216 ? 7.317 -8.293 -8.187 1.00 91.06 216 GLY A O 1
ATOM 1577 N N . SER A 1 217 ? 5.459 -7.438 -7.294 1.00 92.62 217 SER A N 1
ATOM 1578 C CA . SER A 1 217 ? 6.032 -6.112 -7.016 1.00 92.62 217 SER A CA 1
ATOM 1579 C C . SER A 1 217 ? 6.243 -5.905 -5.523 1.00 92.62 217 SER A C 1
ATOM 1581 O O . SER A 1 217 ? 5.667 -5.008 -4.914 1.00 92.62 217 SER A O 1
ATOM 1583 N N . ILE A 1 218 ? 7.064 -6.767 -4.920 1.00 95.31 218 ILE A N 1
ATOM 1584 C CA . ILE A 1 218 ? 7.220 -6.848 -3.461 1.00 95.31 218 ILE A CA 1
ATOM 1585 C C . ILE A 1 218 ? 8.488 -6.180 -2.922 1.00 95.31 218 ILE A C 1
ATOM 1587 O O . ILE A 1 218 ? 8.592 -6.013 -1.710 1.00 95.31 218 ILE A O 1
ATOM 1591 N N . THR A 1 219 ? 9.464 -5.808 -3.763 1.00 96.62 219 THR A N 1
ATOM 1592 C CA . THR A 1 219 ? 10.804 -5.446 -3.260 1.00 96.62 219 THR A CA 1
ATOM 1593 C C . THR A 1 219 ? 10.774 -4.255 -2.297 1.00 96.62 219 THR A C 1
ATOM 1595 O O . THR A 1 219 ? 11.427 -4.281 -1.255 1.00 96.62 219 THR A O 1
ATOM 1598 N N . HIS A 1 220 ? 10.018 -3.206 -2.627 1.00 96.88 220 HIS A N 1
ATOM 1599 C CA . HIS A 1 220 ? 9.957 -1.998 -1.802 1.00 96.88 220 HIS A CA 1
ATOM 1600 C C . HIS A 1 220 ? 9.111 -2.206 -0.548 1.00 96.88 220 HIS A C 1
ATOM 1602 O O . HIS A 1 220 ? 9.507 -1.773 0.534 1.00 96.88 220 HIS A O 1
ATOM 1608 N N . ALA A 1 221 ? 7.982 -2.907 -0.683 1.00 97.06 221 ALA A N 1
ATOM 1609 C CA . ALA A 1 221 ? 7.152 -3.318 0.442 1.00 97.06 221 ALA A CA 1
ATOM 1610 C C . ALA A 1 221 ? 7.952 -4.136 1.461 1.00 97.06 221 ALA A C 1
ATOM 1612 O O . ALA A 1 221 ? 7.915 -3.825 2.648 1.00 97.06 221 ALA A O 1
ATOM 1613 N N . ALA A 1 222 ? 8.729 -5.120 0.999 1.00 96.94 222 ALA A N 1
ATOM 1614 C CA . ALA A 1 222 ? 9.584 -5.936 1.852 1.00 96.94 222 ALA A CA 1
ATOM 1615 C C . ALA A 1 222 ? 10.654 -5.096 2.566 1.00 96.94 222 ALA A C 1
ATOM 1617 O O . ALA A 1 222 ? 10.832 -5.245 3.770 1.00 96.94 222 ALA A O 1
ATOM 1618 N N . ALA A 1 223 ? 11.318 -4.171 1.863 1.00 97.44 223 ALA A N 1
ATOM 1619 C CA . ALA A 1 223 ? 12.327 -3.297 2.465 1.00 97.44 223 ALA A CA 1
ATOM 1620 C C . ALA A 1 223 ? 11.747 -2.375 3.555 1.00 97.44 223 ALA A C 1
ATOM 1622 O O . ALA A 1 223 ? 12.350 -2.214 4.616 1.00 97.44 223 ALA A O 1
ATOM 1623 N N . VAL A 1 224 ? 10.568 -1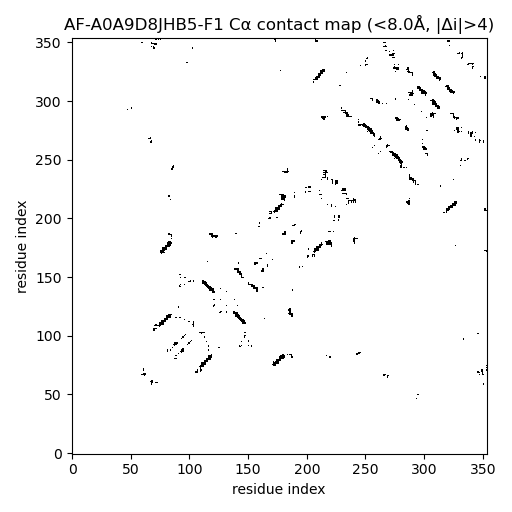.785 3.324 1.00 97.06 224 VAL A N 1
ATOM 1624 C CA . VAL A 1 224 ? 9.905 -0.931 4.324 1.00 97.06 224 VAL A CA 1
ATOM 1625 C C . VAL A 1 224 ? 9.355 -1.754 5.488 1.00 97.06 224 VAL A C 1
ATOM 1627 O O . VAL A 1 224 ? 9.492 -1.328 6.634 1.00 97.06 224 VAL A O 1
ATOM 1630 N N . ALA A 1 225 ? 8.771 -2.925 5.227 1.00 95.62 225 ALA A N 1
ATOM 1631 C CA . ALA A 1 225 ? 8.297 -3.831 6.271 1.00 95.62 225 ALA A CA 1
ATOM 1632 C C . ALA A 1 225 ? 9.448 -4.288 7.186 1.00 95.62 225 ALA A C 1
ATOM 1634 O O . ALA A 1 225 ? 9.337 -4.189 8.410 1.00 95.62 225 ALA A O 1
ATOM 1635 N N . ASP A 1 226 ? 10.586 -4.681 6.606 1.00 94.75 226 ASP A N 1
ATOM 1636 C CA . ASP A 1 226 ? 11.786 -5.071 7.350 1.00 94.75 226 ASP A CA 1
ATOM 1637 C C . ASP A 1 226 ? 12.339 -3.913 8.191 1.00 94.75 226 ASP A C 1
ATOM 1639 O O . ASP A 1 226 ? 12.543 -4.057 9.396 1.00 94.75 226 ASP A O 1
ATOM 1643 N N . ALA A 1 227 ? 12.454 -2.713 7.609 1.00 94.31 227 ALA A N 1
ATOM 1644 C CA . ALA A 1 227 ? 12.903 -1.519 8.326 1.00 94.31 227 ALA A CA 1
ATOM 1645 C C . ALA A 1 227 ? 11.961 -1.092 9.472 1.00 94.31 227 ALA A C 1
ATOM 1647 O O . ALA A 1 227 ? 12.365 -0.345 10.365 1.00 94.31 227 ALA A O 1
ATOM 1648 N N . ARG A 1 228 ? 10.709 -1.566 9.463 1.00 92.06 228 ARG A N 1
ATOM 1649 C CA . ARG A 1 228 ? 9.719 -1.391 10.538 1.00 92.06 228 ARG A CA 1
ATOM 1650 C C . ARG A 1 228 ? 9.719 -2.524 11.563 1.00 92.06 228 ARG A C 1
ATOM 1652 O O . ARG A 1 228 ? 8.913 -2.482 12.488 1.00 92.06 228 ARG A O 1
ATOM 1659 N N . GLY A 1 229 ? 10.601 -3.509 11.416 1.00 91.88 229 GLY A N 1
ATOM 1660 C CA . GLY A 1 229 ? 10.675 -4.672 12.295 1.00 91.88 229 GLY A CA 1
ATOM 1661 C C . GLY A 1 229 ? 9.590 -5.719 12.035 1.00 91.88 229 GLY A C 1
ATOM 1662 O O . GLY A 1 229 ? 9.402 -6.598 12.867 1.00 91.88 229 GLY A O 1
ATOM 1663 N N . LEU A 1 230 ? 8.883 -5.652 10.901 1.00 90.94 230 LEU A N 1
ATOM 1664 C CA . LEU A 1 230 ? 7.879 -6.654 10.506 1.00 90.94 230 LEU A CA 1
ATOM 1665 C C . LEU A 1 230 ? 8.515 -7.867 9.797 1.00 90.94 230 LEU A C 1
ATOM 1667 O O . LEU A 1 230 ? 7.849 -8.871 9.534 1.00 90.94 230 LEU A O 1
ATOM 1671 N N . GLY A 1 231 ? 9.813 -7.772 9.488 1.00 90.62 231 GLY A N 1
ATOM 1672 C CA . GLY A 1 231 ? 10.582 -8.781 8.768 1.00 90.62 231 GLY A CA 1
ATOM 1673 C C . GLY A 1 231 ? 10.120 -8.962 7.321 1.00 90.62 231 GLY A C 1
ATOM 1674 O O . GLY A 1 231 ? 9.548 -8.065 6.701 1.00 90.62 231 GLY A O 1
ATOM 1675 N N . ALA A 1 232 ? 10.359 -10.155 6.773 1.00 90.38 232 ALA A N 1
ATOM 1676 C CA . ALA A 1 232 ? 9.948 -10.529 5.421 1.00 90.38 232 ALA A CA 1
ATOM 1677 C C . ALA A 1 232 ? 8.431 -10.802 5.343 1.00 90.38 232 ALA A C 1
ATOM 1679 O O . ALA A 1 232 ? 8.008 -11.949 5.209 1.00 90.38 232 ALA A O 1
ATOM 1680 N N . SER A 1 233 ? 7.612 -9.752 5.459 1.00 94.12 233 SER A N 1
ATOM 1681 C CA . SER A 1 233 ? 6.145 -9.860 5.500 1.00 94.12 233 SER A CA 1
ATOM 1682 C C . SER A 1 233 ? 5.496 -10.097 4.136 1.00 94.12 233 SER A C 1
ATOM 1684 O O . SER A 1 233 ? 4.315 -10.408 4.103 1.00 94.12 233 SER A O 1
ATOM 1686 N N . PHE A 1 234 ? 6.224 -9.967 3.024 1.00 96.50 234 PHE A N 1
ATOM 1687 C CA . PHE A 1 234 ? 5.699 -10.174 1.670 1.00 96.50 234 PHE A CA 1
ATOM 1688 C C . PHE A 1 234 ? 6.454 -11.288 0.952 1.00 96.50 234 PHE A C 1
ATOM 1690 O O . PHE A 1 234 ? 7.677 -11.393 1.055 1.00 96.50 234 PHE A O 1
ATOM 1697 N N . ALA A 1 235 ? 5.726 -12.100 0.192 1.00 96.38 235 ALA A N 1
ATOM 1698 C CA . ALA A 1 235 ? 6.273 -13.151 -0.646 1.00 96.38 235 ALA A CA 1
ATOM 1699 C C . ALA A 1 235 ? 5.484 -13.272 -1.943 1.00 96.38 235 ALA A C 1
ATOM 1701 O O . ALA A 1 235 ? 4.270 -13.119 -1.960 1.00 96.38 235 ALA A O 1
ATOM 1702 N N . THR A 1 236 ? 6.173 -13.597 -3.030 1.00 94.44 236 THR A N 1
ATOM 1703 C CA . THR A 1 236 ? 5.544 -13.764 -4.338 1.00 94.44 236 THR A CA 1
ATOM 1704 C C . THR A 1 236 ? 5.888 -15.122 -4.932 1.00 94.44 236 THR A C 1
ATOM 1706 O O . THR A 1 236 ? 7.007 -15.615 -4.785 1.00 94.44 236 THR A O 1
ATOM 1709 N N . ALA A 1 237 ? 4.909 -15.733 -5.597 1.00 92.12 237 ALA A N 1
ATOM 1710 C CA . ALA A 1 237 ? 5.120 -16.886 -6.472 1.00 92.12 237 ALA A CA 1
ATOM 1711 C C . ALA A 1 237 ? 5.332 -16.465 -7.938 1.00 92.12 237 ALA A C 1
ATOM 1713 O O . ALA A 1 237 ? 5.636 -17.303 -8.788 1.00 92.12 237 ALA A O 1
ATOM 1714 N N . LEU A 1 238 ? 5.145 -15.179 -8.243 1.00 89.25 238 LEU A N 1
ATOM 1715 C CA . LEU A 1 238 ? 5.286 -14.623 -9.578 1.00 89.25 238 LEU A CA 1
ATOM 1716 C C . LEU A 1 238 ? 6.731 -14.158 -9.801 1.00 89.25 238 LEU A C 1
ATOM 1718 O O . LEU A 1 238 ? 7.412 -13.769 -8.851 1.00 89.25 238 LEU A O 1
ATOM 1722 N N . PRO A 1 239 ? 7.219 -14.157 -11.052 1.00 89.94 239 PRO A N 1
ATOM 1723 C CA . PRO A 1 239 ? 8.456 -13.465 -11.380 1.00 89.94 239 PRO A CA 1
ATOM 1724 C C . PRO A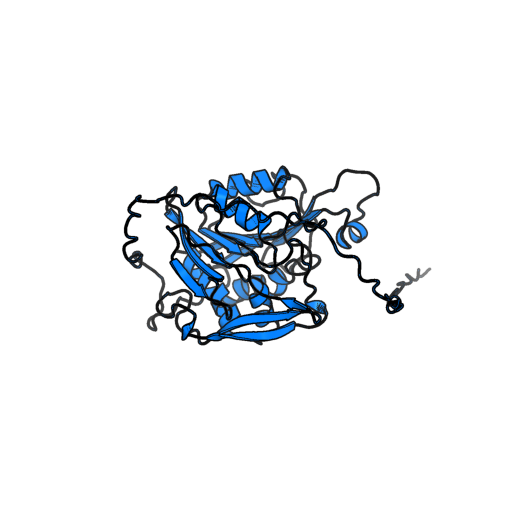 1 239 ? 8.366 -11.997 -10.962 1.00 89.94 239 PRO A C 1
ATOM 1726 O O . PRO A 1 239 ? 7.350 -11.345 -11.192 1.00 89.94 239 PRO A O 1
ATOM 1729 N N . GLU A 1 240 ? 9.422 -11.472 -10.356 1.00 89.25 240 GLU A N 1
ATOM 1730 C CA . GLU A 1 240 ? 9.481 -10.056 -10.021 1.00 89.25 240 GLU A CA 1
ATOM 1731 C C . GLU A 1 240 ? 9.604 -9.178 -11.277 1.00 89.25 240 GLU A C 1
ATOM 1733 O O . GLU A 1 240 ? 10.186 -9.586 -12.284 1.00 89.25 240 GLU A O 1
ATOM 1738 N N . GLY A 1 241 ? 9.084 -7.949 -11.204 1.00 81.00 241 GLY A N 1
ATOM 1739 C CA . GLY A 1 241 ? 9.190 -6.964 -12.287 1.00 81.00 241 GLY A CA 1
ATOM 1740 C C . GLY A 1 241 ? 8.088 -7.046 -13.343 1.00 81.00 241 GLY A C 1
ATOM 1741 O O . GLY A 1 241 ? 8.249 -6.515 -14.441 1.00 81.00 241 GLY A O 1
ATOM 1742 N N . ASN A 1 242 ? 6.963 -7.702 -13.041 1.00 81.88 242 ASN A N 1
ATOM 1743 C CA . ASN A 1 242 ? 5.841 -7.716 -13.971 1.00 81.88 242 ASN A CA 1
ATOM 1744 C C . ASN A 1 242 ? 5.184 -6.334 -14.084 1.00 81.88 242 ASN A C 1
ATOM 1746 O O . ASN A 1 242 ? 4.841 -5.680 -13.090 1.00 81.88 242 ASN A O 1
ATOM 1750 N N . ILE A 1 243 ? 4.903 -5.947 -15.324 1.00 78.88 243 ILE A N 1
ATOM 1751 C CA . ILE A 1 243 ? 4.236 -4.694 -15.670 1.00 78.88 243 ILE A CA 1
ATOM 1752 C C . ILE A 1 243 ? 2.775 -4.993 -16.015 1.00 78.88 243 ILE A C 1
ATOM 1754 O O . ILE A 1 243 ? 2.477 -5.917 -16.771 1.00 78.88 243 ILE A O 1
ATOM 1758 N N . LEU A 1 244 ? 1.859 -4.189 -15.472 1.00 75.00 244 LEU A N 1
ATOM 1759 C CA . LEU A 1 244 ? 0.437 -4.216 -15.818 1.00 75.00 244 LEU A CA 1
ATOM 1760 C C . LEU A 1 244 ? 0.078 -2.961 -16.611 1.00 75.00 244 LEU A C 1
ATOM 1762 O O . LEU A 1 244 ? 0.459 -1.852 -16.227 1.00 75.00 244 LEU A O 1
ATOM 1766 N N . ASN A 1 245 ? -0.697 -3.139 -17.687 1.00 73.69 245 ASN A N 1
ATOM 1767 C CA . ASN A 1 245 ? -1.243 -2.042 -18.486 1.00 73.69 245 ASN A CA 1
ATOM 1768 C C . ASN A 1 245 ? -2.787 -2.085 -18.537 1.00 73.69 245 ASN A C 1
ATOM 1770 O O . ASN A 1 245 ? -3.371 -2.585 -19.491 1.00 73.69 245 ASN A O 1
ATOM 1774 N N . PRO A 1 246 ? -3.479 -1.522 -17.542 1.00 66.69 246 PRO A N 1
ATOM 1775 C CA . PRO A 1 246 ? -4.936 -1.494 -17.457 1.00 66.69 246 PRO A CA 1
ATOM 1776 C C . PRO A 1 246 ? -5.646 -0.625 -18.503 1.00 66.69 246 PRO A C 1
ATOM 1778 O O . PRO A 1 246 ? -6.874 -0.665 -18.561 1.00 66.69 246 PRO A O 1
ATOM 1781 N N . MET A 1 247 ? -4.927 0.115 -19.360 1.00 66.38 247 MET A N 1
ATOM 1782 C CA . MET A 1 247 ? -5.546 0.905 -20.439 1.00 66.38 247 MET A CA 1
ATOM 1783 C C . MET A 1 247 ? -6.293 0.039 -21.448 1.00 66.38 247 MET A C 1
ATOM 1785 O O . MET A 1 247 ? -7.223 0.511 -22.097 1.00 66.38 247 MET A O 1
ATOM 1789 N N . ALA A 1 248 ? -5.854 -1.207 -21.625 1.00 64.88 248 ALA A N 1
ATOM 1790 C CA . ALA A 1 248 ? -6.364 -2.040 -22.701 1.00 64.88 248 ALA A CA 1
ATOM 1791 C C . ALA A 1 248 ? -7.669 -2.758 -22.340 1.00 64.88 248 ALA A C 1
ATOM 1793 O O . ALA A 1 248 ? -8.369 -3.144 -23.267 1.00 64.88 248 ALA A O 1
ATOM 1794 N N . GLN A 1 249 ? -7.971 -2.932 -21.042 1.00 82.12 249 GLN A N 1
ATOM 1795 C CA . GLN A 1 249 ? -9.199 -3.498 -20.457 1.00 82.12 249 GLN A CA 1
ATOM 1796 C C . GLN A 1 249 ? -8.887 -3.986 -19.034 1.00 82.12 249 GLN A C 1
ATOM 1798 O O . GLN A 1 249 ? -7.800 -4.511 -18.787 1.00 82.12 249 GLN A O 1
ATOM 1803 N N . VAL A 1 250 ? -9.856 -3.867 -18.124 1.00 85.12 250 VAL A N 1
ATOM 1804 C CA . VAL A 1 250 ? -9.843 -4.529 -16.813 1.00 85.12 250 VAL A CA 1
ATOM 1805 C C . VAL A 1 250 ? -11.105 -5.370 -16.703 1.00 85.12 250 VAL A C 1
ATOM 1807 O O . VAL A 1 250 ? -12.203 -4.853 -16.905 1.00 85.12 250 VAL A O 1
ATOM 1810 N N . LEU A 1 251 ? -10.953 -6.648 -16.383 1.00 90.81 251 LEU A N 1
ATOM 1811 C CA . LEU A 1 251 ? -12.036 -7.579 -16.091 1.00 90.81 251 LEU A CA 1
ATOM 1812 C C . LEU A 1 251 ? -11.819 -8.157 -14.701 1.00 90.81 251 LEU A C 1
ATOM 1814 O O . LEU A 1 251 ? -10.700 -8.528 -14.353 1.00 90.81 251 LEU A O 1
ATOM 1818 N N . LEU A 1 252 ? -12.887 -8.210 -13.916 1.00 93.44 252 LEU A N 1
ATOM 1819 C CA . LEU A 1 252 ? -12.900 -8.930 -12.656 1.00 93.44 252 LEU A CA 1
ATOM 1820 C C . LEU A 1 252 ? -13.078 -10.423 -12.933 1.00 93.44 252 LEU A C 1
ATOM 1822 O O . LEU A 1 252 ? -14.122 -10.829 -13.441 1.00 93.44 252 LEU A O 1
ATOM 1826 N N . ASP A 1 253 ? -12.066 -11.222 -12.598 1.00 95.31 253 ASP A N 1
ATOM 1827 C CA . ASP A 1 253 ? -12.097 -12.673 -12.797 1.00 95.31 253 ASP A CA 1
ATOM 1828 C C . ASP A 1 253 ? -12.695 -13.381 -11.575 1.00 95.31 253 ASP A C 1
ATOM 1830 O O . ASP A 1 253 ? -13.509 -14.295 -11.715 1.00 95.31 253 ASP A O 1
ATOM 1834 N N . SER A 1 254 ? -12.293 -12.961 -10.371 1.00 95.75 254 SER A N 1
ATOM 1835 C CA . SER A 1 254 ? -12.792 -13.501 -9.103 1.00 95.75 254 SER A CA 1
ATOM 1836 C C . SER A 1 254 ? -12.861 -12.441 -8.008 1.00 95.75 254 SER A C 1
ATOM 1838 O O . SER A 1 254 ? -12.118 -11.457 -8.007 1.00 95.75 254 SER A O 1
ATOM 1840 N N . SER A 1 255 ? -13.730 -12.709 -7.036 1.00 96.12 255 SER A N 1
ATOM 1841 C CA . SER A 1 255 ? -13.790 -12.014 -5.753 1.00 96.12 255 SER A CA 1
ATOM 1842 C C . SER A 1 255 ? -13.704 -13.037 -4.627 1.00 96.12 255 SER A C 1
ATOM 1844 O O . SER A 1 255 ? -14.208 -14.153 -4.772 1.00 96.12 255 SER A O 1
ATOM 1846 N N . ILE A 1 256 ? -13.137 -12.644 -3.492 1.00 95.31 256 ILE A N 1
ATOM 1847 C CA . ILE A 1 256 ? -13.251 -13.400 -2.245 1.00 95.31 256 ILE A CA 1
ATOM 1848 C C . ILE A 1 256 ? -14.476 -12.937 -1.460 1.00 95.31 256 ILE A C 1
ATOM 1850 O O . ILE A 1 256 ? -14.782 -11.744 -1.429 1.00 95.31 256 ILE A O 1
ATOM 1854 N N . GLY A 1 257 ? -15.198 -13.890 -0.875 1.00 93.81 257 GLY A N 1
ATOM 1855 C CA . GLY A 1 257 ? -16.400 -13.651 -0.079 1.00 93.81 257 GLY A CA 1
ATOM 1856 C C . GLY A 1 257 ? -16.128 -13.622 1.424 1.00 93.81 257 GLY A C 1
ATOM 1857 O O . GLY A 1 257 ? -15.000 -13.813 1.873 1.00 93.81 257 GLY A O 1
ATOM 1858 N N . ALA A 1 258 ? -17.197 -13.416 2.190 1.00 90.38 258 ALA A N 1
ATOM 1859 C CA . ALA A 1 258 ? -17.230 -13.400 3.654 1.00 90.38 258 ALA A CA 1
ATOM 1860 C C . ALA A 1 258 ? -16.519 -14.582 4.342 1.00 90.38 258 ALA A C 1
ATOM 1862 O O . ALA A 1 258 ? -15.972 -14.444 5.428 1.00 90.38 258 ALA A O 1
ATOM 1863 N N . ASP A 1 259 ? -16.507 -15.761 3.717 1.00 93.62 259 ASP A N 1
ATOM 1864 C CA . ASP A 1 259 ? -15.856 -16.965 4.244 1.00 93.62 259 ASP A CA 1
ATOM 1865 C C . ASP A 1 259 ? -14.320 -16.896 4.204 1.00 93.62 259 ASP A C 1
ATOM 1867 O O . ASP A 1 259 ? -13.635 -17.722 4.809 1.00 93.62 259 ASP A O 1
ATOM 1871 N N . LYS A 1 260 ? -13.776 -15.916 3.480 1.00 95.12 260 LYS A N 1
ATOM 1872 C CA . LYS A 1 260 ? -12.345 -15.724 3.248 1.00 95.12 260 LYS A CA 1
ATOM 1873 C C . LYS A 1 260 ? -11.772 -14.509 3.955 1.00 95.12 260 LYS A C 1
ATOM 1875 O O . LYS A 1 260 ? -10.566 -14.272 3.833 1.00 95.12 260 LYS A O 1
ATOM 1880 N N . PHE A 1 261 ? -12.592 -13.750 4.680 1.00 94.81 261 PHE A N 1
ATOM 1881 C CA . PHE A 1 261 ? -12.130 -12.565 5.379 1.00 94.81 261 PHE A CA 1
ATOM 1882 C C . PHE A 1 261 ? -12.885 -12.295 6.691 1.00 94.81 261 PHE A C 1
ATOM 1884 O O . PHE A 1 261 ? -14.029 -12.693 6.864 1.00 94.81 261 PHE A O 1
ATOM 1891 N N . ASP A 1 262 ? -12.226 -11.640 7.647 1.00 93.12 262 ASP A N 1
ATOM 1892 C CA . ASP A 1 262 ? -12.749 -11.379 8.992 1.00 93.12 262 ASP A CA 1
ATOM 1893 C C . ASP A 1 262 ? -13.778 -10.237 8.977 1.00 93.12 262 ASP A C 1
ATOM 1895 O O . ASP A 1 262 ? -13.442 -9.065 9.166 1.00 93.12 262 ASP A O 1
ATOM 1899 N N . GLU A 1 263 ? -15.052 -10.577 8.763 1.00 90.38 263 GLU A N 1
ATOM 1900 C CA . GLU A 1 263 ? -16.177 -9.627 8.800 1.00 90.38 263 GLU A CA 1
ATOM 1901 C C . GLU A 1 263 ? -16.354 -8.923 10.156 1.00 90.38 263 GLU A C 1
ATOM 1903 O O . GLU A 1 263 ? -16.992 -7.865 10.233 1.00 90.38 263 GLU A O 1
ATOM 1908 N N . GLY A 1 264 ? -15.815 -9.501 11.236 1.00 90.38 264 GLY A N 1
ATOM 1909 C CA . GLY A 1 264 ? -15.841 -8.910 12.570 1.00 90.38 264 GLY A CA 1
ATOM 1910 C C . GLY A 1 264 ? -14.905 -7.710 12.689 1.00 90.38 264 GLY A C 1
ATOM 1911 O O . GLY A 1 264 ? -15.173 -6.784 13.464 1.00 90.38 264 GLY A O 1
ATOM 1912 N N . HIS A 1 265 ? -13.838 -7.680 11.888 1.00 93.88 265 HIS A N 1
ATOM 1913 C CA . HIS A 1 265 ? -12.894 -6.578 11.881 1.00 93.88 265 HIS A CA 1
ATOM 1914 C C . HIS A 1 265 ? -13.479 -5.340 11.189 1.00 93.88 265 HIS A C 1
ATOM 1916 O O . HIS A 1 265 ? -14.049 -5.388 10.099 1.00 93.88 265 HIS A O 1
ATOM 1922 N N . VAL A 1 266 ? -13.262 -4.170 11.791 1.00 90.69 266 VAL A N 1
ATOM 1923 C CA . VAL A 1 266 ? -13.808 -2.881 11.322 1.00 90.69 266 VAL A CA 1
ATOM 1924 C C . VAL A 1 266 ? -13.450 -2.531 9.876 1.00 90.69 266 VAL A C 1
ATOM 1926 O O . VAL A 1 266 ? -14.200 -1.810 9.224 1.00 90.69 266 VAL A O 1
ATOM 1929 N N . LEU A 1 267 ? -12.325 -3.048 9.367 1.00 93.19 267 LEU A N 1
ATOM 1930 C CA . LEU A 1 267 ? -11.910 -2.836 7.978 1.00 93.19 267 LEU A CA 1
ATOM 1931 C C . LEU A 1 267 ? -12.814 -3.527 6.961 1.00 93.19 267 LEU A C 1
ATOM 1933 O O . LEU A 1 267 ? -12.950 -3.028 5.847 1.00 93.19 267 LEU A O 1
ATOM 1937 N N . LEU A 1 268 ? -13.414 -4.652 7.336 1.00 94.19 268 LEU A N 1
ATOM 1938 C CA . LEU A 1 268 ? -14.154 -5.525 6.427 1.00 94.19 268 LEU A CA 1
ATOM 1939 C C . LEU A 1 268 ? -15.636 -5.624 6.776 1.00 94.19 268 LEU A C 1
ATOM 1941 O O . LEU A 1 268 ? -16.426 -6.236 6.060 1.00 94.19 268 LEU A O 1
ATOM 1945 N N . LYS A 1 269 ? -16.039 -4.967 7.861 1.00 88.19 269 LYS A N 1
ATOM 1946 C CA . LYS A 1 269 ? -17.413 -4.976 8.321 1.00 88.19 269 LYS A CA 1
ATOM 1947 C C . LYS A 1 269 ? -18.383 -4.418 7.278 1.00 88.19 269 LYS A C 1
ATOM 1949 O O . LYS A 1 269 ? -18.247 -3.298 6.771 1.00 88.19 269 LYS A O 1
ATOM 1954 N N . GLY A 1 270 ? -19.420 -5.207 7.005 1.00 86.94 270 GLY A N 1
ATOM 1955 C CA . GLY A 1 270 ? -20.466 -4.879 6.041 1.00 86.94 270 GLY A CA 1
ATOM 1956 C C . GLY A 1 270 ? -19.991 -4.920 4.589 1.00 86.94 270 GLY A C 1
ATOM 1957 O O . GLY A 1 270 ? -20.564 -4.218 3.756 1.00 86.94 270 GLY A O 1
ATOM 1958 N N . MET A 1 271 ? -18.914 -5.649 4.304 1.00 92.06 271 MET A N 1
ATOM 1959 C CA . MET A 1 271 ? -18.526 -6.040 2.953 1.00 92.06 271 MET A CA 1
ATOM 1960 C C . MET A 1 271 ? -19.076 -7.421 2.655 1.00 92.06 271 MET A C 1
ATOM 1962 O O . MET A 1 271 ? -19.165 -8.254 3.544 1.00 92.06 271 MET A O 1
ATOM 1966 N N . THR A 1 272 ? -19.427 -7.659 1.401 1.00 93.88 272 THR A N 1
ATOM 1967 C CA . THR A 1 272 ? -19.907 -8.965 0.933 1.00 93.88 272 THR A CA 1
ATOM 1968 C C . THR A 1 272 ? -18.851 -9.692 0.119 1.00 93.88 272 THR A C 1
ATOM 1970 O O . THR A 1 272 ? -18.767 -10.919 0.152 1.00 93.88 272 THR A O 1
ATOM 1973 N N . SER A 1 273 ? -18.036 -8.938 -0.618 1.00 95.06 273 SER A N 1
ATOM 1974 C CA . SER A 1 273 ? -16.935 -9.487 -1.395 1.00 95.06 273 SER A CA 1
ATOM 1975 C C . SER A 1 273 ? -15.880 -8.428 -1.673 1.00 95.06 273 SER A C 1
ATOM 1977 O O . SER A 1 273 ? -16.207 -7.256 -1.790 1.00 95.06 273 SER A O 1
ATOM 1979 N N . ILE A 1 274 ? -14.623 -8.816 -1.839 1.00 94.88 274 ILE A N 1
ATOM 1980 C CA . ILE A 1 274 ? -13.573 -7.925 -2.350 1.00 94.88 274 ILE A CA 1
ATOM 1981 C C . ILE A 1 274 ? -12.905 -8.585 -3.550 1.00 94.88 274 ILE A C 1
ATOM 1983 O O . ILE A 1 274 ? -12.866 -9.811 -3.640 1.00 94.88 274 ILE A O 1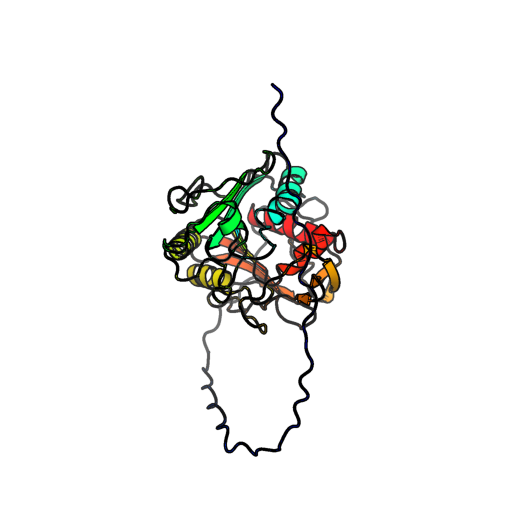
ATOM 1987 N N . ALA A 1 275 ? -12.449 -7.781 -4.509 1.00 94.50 275 ALA A N 1
ATOM 1988 C CA . ALA A 1 275 ? -11.801 -8.311 -5.701 1.00 94.50 275 ALA A CA 1
ATOM 1989 C C . ALA A 1 275 ? -10.526 -9.084 -5.326 1.00 94.50 275 ALA A C 1
ATOM 1991 O O . ALA A 1 275 ? -9.840 -8.729 -4.369 1.00 94.50 275 ALA A O 1
ATOM 1992 N N . ASP A 1 276 ? -10.257 -10.145 -6.080 1.00 94.75 276 ASP A N 1
ATOM 1993 C CA . ASP A 1 276 ? -9.229 -11.147 -5.775 1.00 94.75 276 ASP A CA 1
ATOM 1994 C C . ASP A 1 276 ? -8.296 -11.380 -6.967 1.00 94.75 276 ASP A C 1
ATOM 1996 O O . ASP A 1 276 ? -7.077 -11.306 -6.857 1.00 94.75 276 ASP A O 1
ATOM 2000 N N . SER A 1 277 ? -8.863 -11.606 -8.154 1.00 93.62 277 SER A N 1
ATOM 2001 C CA . SER A 1 277 ? -8.069 -11.696 -9.378 1.00 93.62 277 SER A CA 1
ATOM 2002 C C . SER A 1 277 ? -8.709 -10.939 -10.524 1.00 93.62 277 SER A C 1
ATOM 2004 O O . SER A 1 277 ? -9.934 -10.823 -10.624 1.00 93.62 277 SER A O 1
ATOM 2006 N N . LEU A 1 278 ? -7.851 -10.390 -11.379 1.00 91.62 278 LEU A N 1
ATOM 2007 C CA . LEU A 1 278 ? -8.235 -9.541 -12.494 1.00 91.62 278 LEU A CA 1
ATOM 2008 C C . LEU A 1 278 ? -7.556 -9.996 -13.771 1.00 91.62 278 LEU A C 1
ATOM 2010 O O . LEU A 1 278 ? -6.380 -10.339 -13.756 1.00 91.62 278 LEU A O 1
ATOM 2014 N N . THR A 1 279 ? -8.232 -9.829 -14.897 1.00 91.62 279 THR A N 1
ATOM 2015 C CA . THR A 1 279 ? -7.584 -9.831 -16.203 1.00 91.62 279 THR A CA 1
ATOM 2016 C C . THR A 1 279 ? -7.385 -8.391 -16.655 1.00 91.62 279 THR A C 1
ATOM 2018 O O . THR A 1 279 ? -8.335 -7.6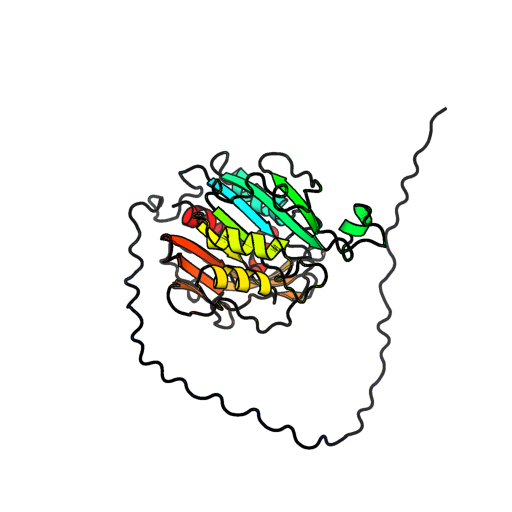29 -16.839 1.00 91.62 279 THR A O 1
ATOM 2021 N N . ILE A 1 280 ? -6.126 -8.006 -16.842 1.00 85.69 280 ILE A N 1
ATOM 2022 C CA . ILE A 1 280 ? -5.697 -6.656 -17.202 1.00 85.69 280 ILE A CA 1
ATOM 2023 C C . ILE A 1 280 ? -4.942 -6.746 -18.524 1.00 85.69 280 ILE A C 1
ATOM 2025 O O . ILE A 1 280 ? -3.885 -7.367 -18.591 1.00 85.69 280 ILE A O 1
ATOM 2029 N N . ALA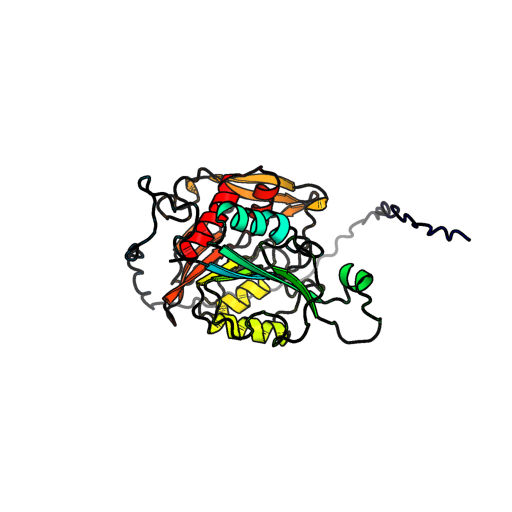 A 1 281 ? -5.485 -6.155 -19.590 1.00 84.25 281 ALA A N 1
ATOM 2030 C CA . ALA A 1 281 ? -4.940 -6.293 -20.948 1.00 84.25 281 ALA A CA 1
ATOM 2031 C C . ALA A 1 281 ? -4.729 -7.753 -21.398 1.00 84.25 281 ALA A C 1
ATOM 2033 O O . ALA A 1 281 ? -3.742 -8.070 -22.060 1.00 84.25 281 ALA A O 1
ATOM 2034 N N . GLY A 1 282 ? -5.633 -8.657 -21.010 1.00 87.31 282 GLY A N 1
ATOM 2035 C CA . GLY A 1 282 ? -5.510 -10.088 -21.309 1.00 87.31 282 GLY A CA 1
ATOM 2036 C C . GLY A 1 282 ? -4.492 -10.836 -20.439 1.00 87.31 282 GLY A C 1
ATOM 2037 O O . GLY A 1 282 ? -4.283 -12.028 -20.647 1.00 87.31 282 GLY A O 1
ATOM 2038 N N . VAL A 1 283 ? -3.873 -10.166 -19.464 1.00 88.31 283 VAL A N 1
ATOM 2039 C CA . VAL A 1 283 ? -2.937 -10.771 -18.516 1.00 88.31 283 VAL A CA 1
ATOM 2040 C C . VAL A 1 283 ? -3.623 -10.953 -17.170 1.00 88.31 283 VAL A C 1
ATOM 2042 O O . VAL A 1 283 ? -4.132 -9.990 -16.596 1.00 88.31 283 VAL A O 1
ATOM 2045 N N . LYS A 1 284 ? -3.618 -12.183 -16.653 1.00 91.00 284 LYS A N 1
ATOM 2046 C CA . LYS A 1 284 ? -4.161 -12.474 -15.327 1.00 91.00 284 LYS A CA 1
ATOM 2047 C C . LYS A 1 284 ? -3.233 -11.915 -14.249 1.00 91.00 284 LYS A C 1
ATOM 2049 O O . LYS A 1 284 ? -2.092 -12.352 -14.120 1.00 91.00 284 LYS A O 1
ATOM 2054 N N . ALA A 1 285 ? -3.744 -10.966 -13.484 1.00 89.44 285 ALA A N 1
ATOM 2055 C CA . ALA A 1 285 ? -3.124 -10.362 -12.324 1.00 89.44 285 ALA A CA 1
ATOM 2056 C C . ALA A 1 285 ? -3.726 -10.940 -11.040 1.00 89.44 285 ALA A C 1
ATOM 2058 O O . ALA A 1 285 ? -4.934 -11.167 -10.943 1.00 89.44 285 ALA A O 1
ATOM 2059 N N . HIS A 1 286 ? -2.861 -11.166 -10.061 1.00 89.19 286 HIS A N 1
ATOM 2060 C CA . HIS A 1 286 ? -3.206 -11.709 -8.757 1.00 89.19 286 HIS A CA 1
ATOM 2061 C C . HIS A 1 286 ? -2.291 -11.097 -7.695 1.00 89.19 286 HIS A C 1
ATOM 2063 O O . HIS A 1 286 ? -1.195 -10.614 -8.017 1.00 89.19 286 HIS A O 1
ATOM 2069 N N . GLY A 1 287 ? -2.741 -11.149 -6.447 1.00 91.69 287 GLY A N 1
ATOM 2070 C CA . GLY A 1 287 ? -1.972 -10.743 -5.286 1.00 91.69 287 GLY A CA 1
ATOM 2071 C C . GLY A 1 287 ? -0.731 -11.587 -5.017 1.00 91.69 287 GLY A C 1
ATOM 2072 O O . GLY A 1 287 ? -0.571 -12.706 -5.510 1.00 91.69 287 GLY A O 1
ATOM 2073 N N . ASP A 1 288 ? 0.138 -10.997 -4.212 1.00 95.81 288 ASP A N 1
ATOM 2074 C CA . ASP A 1 288 ? 1.251 -11.611 -3.511 1.00 95.81 288 ASP A CA 1
ATOM 2075 C C . ASP A 1 288 ? 0.810 -12.008 -2.088 1.00 95.81 288 ASP A C 1
ATOM 207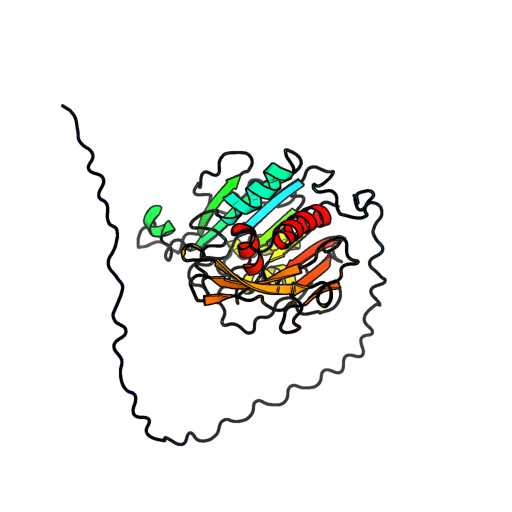7 O O . ASP A 1 288 ? -0.139 -11.458 -1.526 1.00 95.81 288 ASP A O 1
ATOM 2081 N N . ALA A 1 289 ? 1.524 -12.953 -1.483 1.00 97.25 289 ALA A N 1
ATOM 2082 C CA . ALA A 1 289 ? 1.229 -13.456 -0.150 1.00 97.25 289 ALA A CA 1
ATOM 2083 C C . ALA A 1 289 ? 1.832 -12.567 0.946 1.00 97.25 289 ALA A C 1
ATOM 2085 O O . ALA A 1 289 ? 2.984 -12.133 0.864 1.00 97.25 289 ALA A O 1
ATOM 2086 N N . ILE A 1 290 ? 1.089 -12.402 2.035 1.00 97.88 290 ILE A N 1
ATOM 2087 C CA . ILE A 1 290 ? 1.576 -11.877 3.306 1.00 97.88 290 ILE A CA 1
ATOM 2088 C C . ILE A 1 290 ? 2.054 -13.052 4.162 1.00 97.88 290 ILE A C 1
ATOM 2090 O O . ILE A 1 290 ? 1.336 -14.032 4.362 1.00 97.88 290 ILE A O 1
ATOM 2094 N N . GLN A 1 291 ? 3.277 -12.968 4.679 1.00 96.06 291 GLN A N 1
ATOM 2095 C CA . GLN A 1 291 ? 3.809 -13.956 5.612 1.00 96.06 291 GLN A CA 1
ATOM 2096 C C . GLN A 1 291 ? 3.513 -13.538 7.049 1.00 96.06 291 GLN A C 1
ATOM 2098 O O . GLN A 1 291 ? 3.984 -12.495 7.502 1.00 96.06 291 GLN A O 1
ATOM 2103 N N . ASP A 1 292 ? 2.803 -14.390 7.784 1.00 89.31 292 ASP A N 1
ATOM 2104 C CA . ASP A 1 292 ? 2.657 -14.228 9.226 1.00 89.31 292 ASP A CA 1
ATOM 2105 C C . ASP A 1 292 ? 3.970 -14.585 9.937 1.00 89.31 292 ASP A C 1
ATOM 2107 O O . ASP A 1 292 ? 4.469 -15.714 9.862 1.00 89.31 292 ASP A O 1
ATOM 2111 N N . LYS A 1 293 ? 4.561 -13.583 10.590 1.00 84.69 293 LYS A N 1
ATOM 2112 C CA . LYS A 1 293 ? 5.763 -13.702 11.427 1.00 84.69 293 LYS A CA 1
ATOM 2113 C C . LYS A 1 293 ? 5.470 -13.370 12.894 1.00 84.69 293 LYS A C 1
ATOM 2115 O O . LYS A 1 293 ? 6.407 -13.212 13.673 1.00 84.69 293 LYS A O 1
ATOM 2120 N N . GLY A 1 294 ? 4.194 -13.294 13.271 1.00 83.75 294 GLY A N 1
ATOM 2121 C CA . GLY A 1 294 ? 3.743 -12.740 14.539 1.00 83.75 294 GLY A CA 1
ATOM 2122 C C . GLY A 1 294 ? 3.607 -11.217 14.486 1.00 83.75 294 GLY A C 1
ATOM 2123 O O . GLY A 1 294 ? 4.172 -10.544 13.626 1.00 83.75 294 GLY A O 1
ATOM 2124 N N . GLY A 1 295 ? 2.812 -10.664 15.405 1.00 86.06 295 GLY A N 1
ATOM 2125 C CA . GLY A 1 295 ? 2.577 -9.216 15.498 1.00 86.06 295 GLY A CA 1
ATOM 2126 C C . GLY A 1 295 ? 1.642 -8.644 14.425 1.00 86.06 295 GLY A C 1
ATOM 2127 O O . GLY A 1 295 ? 1.423 -7.431 14.394 1.00 86.06 295 GLY A O 1
ATOM 2128 N N . ILE A 1 296 ? 1.071 -9.500 13.570 1.00 94.69 296 ILE A N 1
ATOM 2129 C CA . ILE A 1 296 ? 0.069 -9.128 12.571 1.00 94.69 296 ILE A CA 1
ATOM 2130 C C . ILE A 1 296 ? -1.195 -9.975 12.738 1.00 94.69 296 ILE A C 1
ATOM 2132 O O . ILE A 1 296 ? -1.131 -11.151 13.081 1.00 94.69 296 ILE A O 1
ATOM 2136 N N . GLN A 1 297 ? -2.350 -9.371 12.486 1.00 96.44 297 GLN A N 1
ATOM 2137 C CA . GLN A 1 297 ? -3.638 -10.045 12.376 1.00 96.44 297 GLN A CA 1
ATOM 2138 C C . GLN A 1 297 ? -3.974 -10.181 10.893 1.00 96.44 297 GLN A C 1
ATOM 2140 O O . GLN A 1 297 ? -4.141 -9.172 10.201 1.00 96.44 297 GLN A O 1
ATOM 2145 N N . ILE A 1 298 ? -4.077 -11.416 10.403 1.00 97.56 298 ILE A N 1
ATOM 2146 C CA . ILE A 1 298 ? -4.549 -11.687 9.043 1.00 97.56 298 ILE A CA 1
ATOM 2147 C C . ILE A 1 298 ? -6.055 -11.439 8.987 1.00 97.56 298 ILE A C 1
ATOM 2149 O O . ILE A 1 298 ? -6.807 -11.988 9.787 1.00 97.56 298 ILE A O 1
ATOM 2153 N N . LEU A 1 299 ? -6.483 -10.615 8.035 1.00 97.69 299 LEU A N 1
ATOM 2154 C CA . LEU A 1 299 ? -7.882 -10.244 7.846 1.00 97.69 299 LEU A CA 1
ATOM 2155 C C . LEU A 1 299 ? -8.508 -10.871 6.610 1.00 97.69 299 LEU A C 1
ATOM 2157 O O . LEU A 1 299 ? -9.721 -11.011 6.581 1.00 97.69 299 LEU A O 1
ATOM 2161 N N . ALA A 1 300 ? -7.730 -11.210 5.584 1.00 97.50 300 ALA A N 1
ATOM 2162 C CA . ALA A 1 300 ? -8.264 -11.828 4.376 1.00 97.50 300 ALA A CA 1
ATOM 2163 C C . ALA A 1 300 ? -7.268 -12.801 3.750 1.00 97.50 300 ALA A C 1
ATOM 2165 O O . ALA A 1 300 ? -6.054 -12.574 3.790 1.00 97.50 300 ALA A O 1
ATOM 2166 N N . THR A 1 301 ? -7.811 -13.843 3.127 1.00 97.56 301 THR A N 1
ATOM 2167 C CA . THR A 1 301 ? -7.078 -14.793 2.284 1.00 97.56 301 THR A CA 1
ATOM 2168 C C . THR A 1 301 ? -7.663 -14.822 0.878 1.00 97.56 301 THR A C 1
ATOM 2170 O O . THR A 1 301 ? -8.872 -14.679 0.726 1.00 97.56 301 THR A O 1
ATOM 2173 N N . ASP A 1 302 ? -6.828 -15.008 -0.138 1.00 95.31 302 ASP A N 1
ATOM 2174 C CA . ASP A 1 302 ? -7.252 -15.107 -1.539 1.00 95.31 302 ASP A CA 1
ATOM 2175 C C . ASP A 1 302 ? -7.905 -16.461 -1.887 1.00 95.31 302 ASP A C 1
ATOM 2177 O O . ASP A 1 302 ? -8.034 -17.382 -1.065 1.00 95.31 302 ASP A O 1
ATOM 2181 N N . GLY A 1 303 ? -8.299 -16.607 -3.156 1.00 91.56 303 GLY A N 1
ATOM 2182 C CA . GLY A 1 303 ? -8.801 -17.866 -3.711 1.00 91.56 303 GLY A CA 1
ATOM 2183 C C . GLY A 1 303 ? -7.801 -19.035 -3.664 1.00 91.56 303 GLY A C 1
ATOM 2184 O O . GLY A 1 303 ? -8.214 -20.193 -3.757 1.00 91.56 303 GLY A O 1
ATOM 2185 N N . LEU A 1 304 ? -6.505 -18.760 -3.480 1.00 92.44 304 LEU A N 1
ATOM 2186 C CA . LEU A 1 304 ? -5.428 -19.746 -3.327 1.00 92.44 304 LEU A CA 1
ATOM 2187 C C . LEU A 1 304 ? -5.120 -20.071 -1.852 1.00 92.44 304 LEU A C 1
ATOM 2189 O O . LEU A 1 304 ? -4.278 -20.928 -1.578 1.00 92.44 304 LEU A O 1
ATOM 2193 N N . GLY A 1 305 ? -5.808 -19.426 -0.906 1.00 94.75 305 GLY A N 1
ATOM 2194 C CA . GLY A 1 305 ? -5.596 -19.585 0.531 1.00 94.75 305 GLY A CA 1
ATOM 2195 C C . GLY A 1 305 ? -4.365 -18.855 1.074 1.00 94.75 305 GLY A C 1
ATOM 2196 O O . GLY A 1 305 ? -3.919 -19.178 2.174 1.00 94.75 305 GLY A O 1
ATOM 2197 N N . GLN A 1 306 ? -3.796 -17.901 0.336 1.00 96.31 306 GLN A N 1
ATOM 2198 C CA . GLN A 1 306 ? -2.691 -17.066 0.809 1.00 96.31 306 GLN A CA 1
ATOM 2199 C C . GLN A 1 306 ? -3.253 -15.840 1.521 1.00 96.31 306 GLN A C 1
ATOM 2201 O O . GLN A 1 306 ? -4.265 -15.285 1.107 1.00 96.31 306 GLN A O 1
ATOM 2206 N N . ALA A 1 307 ? -2.611 -15.401 2.602 1.00 97.56 307 ALA A N 1
ATOM 2207 C CA . ALA A 1 307 ? -3.000 -14.161 3.261 1.00 97.56 307 ALA A CA 1
ATOM 2208 C C . ALA A 1 307 ? -2.731 -12.967 2.335 1.00 97.56 307 ALA A C 1
ATOM 2210 O O . ALA A 1 307 ? -1.619 -12.824 1.840 1.00 97.56 307 ALA A O 1
ATOM 2211 N N . THR A 1 308 ? -3.718 -12.096 2.134 1.00 96.88 308 THR A N 1
ATOM 2212 C CA . THR A 1 308 ? -3.588 -10.920 1.250 1.00 96.88 308 THR A CA 1
ATOM 2213 C C . THR A 1 308 ? -3.886 -9.602 1.940 1.00 96.88 308 THR A C 1
ATOM 2215 O O . THR A 1 308 ? -3.573 -8.555 1.394 1.00 96.88 308 THR A O 1
ATOM 2218 N N . LEU A 1 309 ? -4.493 -9.619 3.126 1.00 98.06 309 LEU A N 1
ATOM 2219 C CA . LEU A 1 309 ? -4.722 -8.411 3.914 1.00 98.06 309 LEU A CA 1
ATOM 2220 C C . LEU A 1 309 ? -4.390 -8.690 5.373 1.00 98.06 309 LEU A C 1
ATOM 2222 O O . LEU A 1 309 ? -4.876 -9.670 5.939 1.00 98.06 309 LEU A O 1
ATOM 2226 N N . ALA A 1 310 ? -3.593 -7.822 5.984 1.00 97.94 310 ALA A N 1
ATOM 2227 C CA . ALA A 1 310 ? -3.247 -7.917 7.392 1.00 97.94 310 ALA A CA 1
ATOM 2228 C C . ALA A 1 310 ? -3.136 -6.538 8.037 1.00 97.94 310 ALA A C 1
ATOM 2230 O O . ALA A 1 310 ? -2.896 -5.529 7.371 1.00 97.94 310 ALA A O 1
ATOM 2231 N N . VAL A 1 311 ? -3.279 -6.500 9.356 1.00 97.81 311 VAL A N 1
ATOM 2232 C CA . VAL A 1 311 ? -3.099 -5.290 10.161 1.00 97.81 311 VAL A CA 1
ATOM 2233 C C . VAL A 1 311 ? -2.221 -5.553 11.364 1.00 97.81 311 VAL A C 1
ATOM 2235 O O . VAL A 1 311 ? -2.043 -6.691 11.783 1.00 97.81 311 VAL A O 1
ATOM 2238 N N . GLY A 1 312 ? -1.704 -4.489 11.961 1.00 95.75 312 GLY A N 1
ATOM 2239 C CA . GLY A 1 312 ? -1.014 -4.588 13.235 1.00 95.75 312 GLY A CA 1
ATOM 2240 C C . GLY A 1 312 ? -0.632 -3.228 13.791 1.00 95.75 312 GLY A C 1
ATOM 2241 O O . GLY A 1 312 ? -1.080 -2.176 13.321 1.00 95.75 312 GLY A O 1
ATOM 2242 N N . LYS A 1 313 ? 0.197 -3.256 14.832 1.00 94.19 313 LYS A N 1
ATOM 2243 C CA . LYS A 1 313 ? 0.769 -2.068 15.465 1.00 94.19 313 LYS A CA 1
ATOM 2244 C C . LYS A 1 313 ? 2.262 -2.270 15.643 1.00 94.19 313 LYS A C 1
ATOM 2246 O O . LYS A 1 313 ? 2.701 -3.320 16.090 1.00 94.19 313 LYS A O 1
ATOM 2251 N N . SER A 1 314 ? 3.030 -1.251 15.290 1.00 89.19 314 SER A N 1
ATOM 2252 C CA . SER A 1 314 ? 4.471 -1.212 15.509 1.00 89.19 314 SER A CA 1
ATOM 2253 C C . SER A 1 314 ? 4.765 -1.237 17.006 1.00 89.19 314 SER A C 1
ATOM 2255 O O . SER A 1 314 ? 4.312 -0.354 17.734 1.00 89.19 314 SER A O 1
ATOM 2257 N N . GLU A 1 315 ? 5.560 -2.197 17.469 1.00 87.31 315 GLU A N 1
ATOM 2258 C CA . GLU A 1 315 ? 5.996 -2.245 18.871 1.00 87.31 315 GLU A CA 1
ATOM 2259 C C . GLU A 1 315 ? 6.866 -1.034 19.238 1.00 87.31 315 GLU A C 1
ATOM 2261 O O . GLU A 1 315 ? 6.798 -0.525 20.355 1.00 87.31 315 GLU A O 1
ATOM 2266 N N . ALA A 1 316 ? 7.643 -0.519 18.279 1.00 85.88 316 ALA A N 1
ATOM 2267 C CA . ALA A 1 316 ? 8.597 0.562 18.512 1.00 85.88 316 ALA A CA 1
ATOM 2268 C C . ALA A 1 316 ? 7.930 1.908 18.842 1.00 85.88 316 ALA A C 1
ATOM 2270 O O . ALA A 1 316 ? 8.511 2.732 19.547 1.00 85.88 316 ALA A O 1
ATOM 2271 N N . ASN A 1 317 ? 6.736 2.174 18.301 1.00 86.56 317 ASN A N 1
ATOM 2272 C CA . ASN A 1 317 ? 6.086 3.479 18.458 1.00 86.56 317 ASN A CA 1
ATOM 2273 C C . ASN A 1 317 ? 4.552 3.455 18.511 1.00 86.56 317 ASN A C 1
ATOM 2275 O O . ASN A 1 317 ? 3.936 4.519 18.544 1.00 86.56 317 ASN A O 1
ATOM 2279 N N . GLY A 1 318 ? 3.930 2.276 18.514 1.00 91.19 318 GLY A N 1
ATOM 2280 C CA . GLY A 1 318 ? 2.480 2.096 18.582 1.00 91.19 318 GLY A CA 1
ATOM 2281 C C . GLY A 1 318 ? 1.716 2.460 17.306 1.00 91.19 318 GLY A C 1
ATOM 2282 O O . GLY A 1 318 ? 0.493 2.314 17.285 1.00 91.19 318 GLY A O 1
ATOM 2283 N N . ALA A 1 319 ? 2.397 2.922 16.250 1.00 93.94 319 ALA A N 1
ATOM 2284 C CA . ALA A 1 319 ? 1.749 3.301 14.999 1.00 93.94 319 ALA A CA 1
ATOM 2285 C C . ALA A 1 319 ? 1.130 2.074 14.321 1.00 93.94 319 ALA A C 1
ATOM 2287 O O . ALA A 1 319 ? 1.763 1.019 14.209 1.00 93.94 319 ALA A O 1
ATOM 2288 N N . ARG A 1 320 ? -0.110 2.220 13.861 1.00 96.38 320 ARG A N 1
ATOM 2289 C CA . ARG A 1 320 ? -0.846 1.181 13.144 1.00 96.38 320 ARG A CA 1
ATOM 2290 C C . ARG A 1 320 ? -0.267 0.989 11.755 1.00 96.38 320 ARG A C 1
ATOM 2292 O O . ARG A 1 320 ? 0.252 1.930 11.146 1.00 96.38 320 ARG A O 1
ATOM 2299 N N . PHE A 1 321 ? -0.422 -0.217 11.236 1.00 97.19 321 PHE A N 1
ATOM 2300 C CA . PHE A 1 321 ? -0.157 -0.487 9.837 1.00 97.19 321 PHE A CA 1
ATOM 2301 C C . PHE A 1 321 ? -1.208 -1.401 9.214 1.00 97.19 321 PHE A C 1
ATOM 2303 O O . PHE A 1 321 ? -1.853 -2.192 9.903 1.00 97.19 321 PHE A O 1
ATOM 2310 N N . VAL A 1 322 ? -1.349 -1.274 7.898 1.00 98.12 322 VAL A N 1
ATOM 2311 C CA . VAL A 1 322 ? -2.080 -2.192 7.026 1.00 98.12 322 VAL A CA 1
ATOM 2312 C C . VAL A 1 322 ? -1.103 -2.715 5.977 1.00 98.12 322 VAL A C 1
ATOM 2314 O O . VAL A 1 322 ? -0.382 -1.931 5.357 1.00 98.12 322 VAL A O 1
ATOM 2317 N N . LEU A 1 323 ? -1.086 -4.030 5.789 1.00 98.12 323 LEU A N 1
ATOM 2318 C CA . LEU A 1 323 ? -0.379 -4.714 4.714 1.00 98.12 323 LEU A CA 1
ATOM 2319 C C . LEU A 1 323 ? -1.422 -5.241 3.729 1.00 98.12 323 LEU A C 1
ATOM 2321 O O . LEU A 1 323 ? -2.338 -5.951 4.142 1.00 98.12 323 LEU A O 1
ATOM 2325 N N . ASP A 1 324 ? -1.278 -4.911 2.451 1.00 97.38 324 ASP A N 1
ATOM 2326 C CA . ASP A 1 324 ? -2.136 -5.413 1.379 1.00 97.38 324 ASP A CA 1
ATOM 2327 C C . ASP A 1 324 ? -1.259 -6.044 0.296 1.00 97.38 324 ASP A C 1
ATOM 2329 O O . ASP A 1 324 ? -0.464 -5.366 -0.352 1.00 97.38 324 ASP A O 1
ATOM 2333 N N . GLY A 1 325 ? -1.346 -7.363 0.162 1.00 96.12 325 GLY A N 1
ATOM 2334 C CA . GLY A 1 325 ? -0.588 -8.140 -0.810 1.00 96.12 325 GLY A CA 1
ATOM 2335 C C . GLY A 1 325 ? -1.204 -8.124 -2.203 1.00 96.12 325 GLY A C 1
ATOM 2336 O O . GLY A 1 325 ? -0.563 -8.576 -3.143 1.00 96.12 325 GLY A O 1
ATOM 2337 N N . ASP A 1 326 ? -2.416 -7.605 -2.376 1.00 94.25 326 ASP A N 1
ATOM 2338 C CA . ASP A 1 326 ? -3.130 -7.672 -3.643 1.00 94.25 326 ASP A CA 1
ATOM 2339 C C . ASP A 1 326 ? -3.594 -6.297 -4.096 1.00 94.25 326 ASP A C 1
ATOM 2341 O O . ASP A 1 326 ? -4.769 -6.056 -4.357 1.00 94.25 326 ASP A O 1
ATOM 2345 N N . LEU A 1 327 ? -2.634 -5.390 -4.268 1.00 90.38 327 LEU A N 1
ATOM 2346 C CA . LEU A 1 327 ? -2.888 -4.105 -4.895 1.00 90.38 327 LEU A CA 1
ATOM 2347 C C . LEU A 1 327 ? -3.740 -4.233 -6.168 1.00 90.38 327 LEU A C 1
ATOM 2349 O O . LEU A 1 327 ? -4.716 -3.485 -6.230 1.00 90.38 327 LEU A O 1
ATOM 2353 N N . PRO A 1 328 ? -3.478 -5.148 -7.142 1.00 88.81 328 PRO A N 1
ATOM 2354 C CA . PRO A 1 328 ? -4.273 -5.287 -8.370 1.00 88.81 328 PRO A CA 1
ATOM 2355 C C . PRO A 1 328 ? -5.777 -5.141 -8.189 1.00 88.81 328 PRO A C 1
ATOM 2357 O O . PRO A 1 328 ? -6.384 -4.419 -8.984 1.00 88.81 328 PRO A O 1
ATOM 2360 N N . ARG A 1 329 ? -6.367 -5.693 -7.123 1.00 90.50 329 ARG A N 1
ATOM 2361 C CA . ARG A 1 329 ? -7.807 -5.604 -6.840 1.00 90.50 329 ARG A CA 1
ATOM 2362 C C . ARG A 1 329 ? -8.397 -4.201 -6.964 1.00 90.50 329 ARG A C 1
ATOM 2364 O O . ARG A 1 329 ? -9.526 -4.055 -7.433 1.00 90.50 329 ARG A O 1
ATOM 2371 N N . TYR A 1 330 ? -7.650 -3.144 -6.643 1.00 87.94 330 TYR A N 1
ATOM 2372 C CA . TYR A 1 330 ? -8.157 -1.771 -6.715 1.00 87.94 330 TYR A CA 1
ATOM 2373 C C . TYR A 1 330 ? -8.489 -1.302 -8.148 1.00 87.94 330 TYR A C 1
ATOM 2375 O O . TYR A 1 330 ? -9.255 -0.352 -8.318 1.00 87.94 330 TYR A O 1
ATOM 2383 N N . TYR A 1 331 ? -8.039 -2.000 -9.199 1.00 81.75 331 TYR A N 1
ATOM 2384 C CA . TYR A 1 331 ? -8.524 -1.757 -10.566 1.00 81.75 331 TYR A CA 1
ATOM 2385 C C . TYR A 1 331 ? -9.971 -2.230 -10.795 1.00 81.75 331 TYR A C 1
ATOM 2387 O O . TYR A 1 331 ? -10.674 -1.676 -11.647 1.00 81.75 331 TYR A O 1
ATOM 2395 N N . ALA A 1 332 ? -10.465 -3.194 -10.013 1.00 83.25 332 ALA A N 1
ATOM 2396 C CA . ALA A 1 332 ? -11.879 -3.577 -10.022 1.00 83.25 332 ALA A CA 1
ATOM 2397 C C . ALA A 1 332 ? -12.774 -2.417 -9.574 1.00 83.25 332 ALA A C 1
ATOM 2399 O O . ALA A 1 332 ? -13.880 -2.234 -10.087 1.00 83.25 332 ALA A O 1
ATOM 2400 N N . ALA A 1 333 ? -12.283 -1.609 -8.629 1.00 76.44 333 ALA A N 1
ATOM 2401 C CA . ALA A 1 333 ? -12.993 -0.431 -8.157 1.00 76.44 333 ALA A CA 1
ATOM 2402 C C . ALA A 1 333 ? -13.083 0.644 -9.250 1.00 76.44 333 ALA A C 1
ATOM 2404 O O . ALA A 1 333 ? -14.127 1.272 -9.410 1.00 76.44 333 ALA A O 1
ATOM 2405 N N . TRP A 1 334 ? -12.029 0.814 -10.058 1.00 72.94 334 TRP A N 1
ATOM 2406 C CA . TRP A 1 334 ? -12.039 1.767 -11.172 1.00 72.94 334 TRP A CA 1
ATOM 2407 C C . TRP A 1 334 ? -13.145 1.459 -12.192 1.00 72.94 334 TRP A C 1
ATOM 2409 O O . TRP A 1 334 ? -13.851 2.356 -12.650 1.00 72.94 334 TRP A O 1
ATOM 2419 N N . THR A 1 335 ? -13.334 0.189 -12.518 1.00 70.81 335 THR A N 1
ATOM 2420 C CA . THR A 1 335 ? -14.354 -0.247 -13.482 1.00 70.81 335 THR A CA 1
ATOM 2421 C C . THR A 1 335 ? -15.729 -0.474 -12.854 1.00 70.81 335 THR A C 1
ATOM 2423 O O . THR A 1 335 ? -16.632 -0.961 -13.531 1.00 70.81 335 THR A O 1
ATOM 2426 N N . ASN A 1 336 ? -15.903 -0.114 -11.575 1.00 76.00 336 ASN A N 1
ATOM 2427 C CA . ASN A 1 336 ? -17.108 -0.374 -10.785 1.00 76.00 336 ASN A CA 1
ATOM 2428 C C . ASN A 1 336 ? -17.536 -1.858 -10.797 1.00 76.00 336 ASN A C 1
ATOM 2430 O O . ASN A 1 336 ? -18.711 -2.179 -10.640 1.00 76.00 336 ASN A O 1
ATOM 2434 N N . GLN A 1 337 ? -16.577 -2.766 -10.995 1.00 80.25 337 GLN A N 1
ATOM 2435 C CA . GLN A 1 337 ? -16.806 -4.210 -10.979 1.00 80.25 337 GLN A CA 1
ATOM 2436 C C . GLN A 1 337 ? -16.810 -4.763 -9.547 1.00 80.25 337 GLN A C 1
ATOM 2438 O O . GLN A 1 337 ? -17.365 -5.828 -9.308 1.00 80.25 337 GLN A O 1
ATOM 2443 N N . SER A 1 338 ? -16.237 -4.032 -8.582 1.00 83.75 338 SER A N 1
ATOM 2444 C CA . SER A 1 338 ? -16.273 -4.385 -7.157 1.00 83.75 338 SER A CA 1
ATOM 2445 C C . SER A 1 338 ? -16.419 -3.135 -6.269 1.00 83.75 338 SER A C 1
ATOM 2447 O O . SER A 1 338 ? -15.414 -2.535 -5.875 1.00 83.75 338 SER A O 1
ATOM 2449 N N . PRO A 1 339 ? -17.658 -2.712 -5.948 1.00 83.56 339 PRO A N 1
ATOM 2450 C CA . PRO A 1 339 ? -17.914 -1.542 -5.098 1.00 83.56 339 PRO A CA 1
ATOM 2451 C C . PRO A 1 339 ? -17.299 -1.659 -3.697 1.00 83.56 339 PRO A C 1
ATOM 2453 O O . PRO A 1 339 ? -16.741 -0.695 -3.169 1.00 83.56 339 PRO A O 1
ATOM 2456 N N . ASP A 1 340 ? -17.340 -2.860 -3.122 1.00 91.00 340 ASP A N 1
ATOM 2457 C CA . ASP A 1 340 ? -16.773 -3.156 -1.806 1.00 91.00 340 ASP A CA 1
ATOM 2458 C C . ASP A 1 340 ? -15.241 -2.997 -1.791 1.00 91.00 340 ASP A C 1
ATOM 2460 O O . ASP A 1 340 ? -14.679 -2.580 -0.783 1.00 91.00 340 ASP A O 1
ATOM 2464 N N . THR A 1 341 ? -14.547 -3.178 -2.920 1.00 89.44 341 THR A N 1
ATOM 2465 C CA . THR A 1 341 ? -13.098 -2.910 -2.993 1.00 89.44 341 THR A CA 1
ATOM 2466 C C . THR A 1 341 ? -12.766 -1.421 -2.809 1.00 89.44 341 THR A C 1
ATOM 2468 O O . THR A 1 341 ? -11.759 -1.083 -2.190 1.00 89.44 341 THR A O 1
ATOM 2471 N N . MET A 1 342 ? -13.613 -0.495 -3.276 1.00 84.62 342 MET A N 1
ATOM 2472 C CA . MET A 1 342 ? -13.424 0.935 -2.972 1.00 84.62 342 MET A CA 1
ATOM 2473 C C . MET A 1 342 ? -13.706 1.230 -1.495 1.00 84.62 342 MET A C 1
ATOM 2475 O O . MET A 1 342 ? -12.980 1.993 -0.854 1.00 84.62 342 MET A O 1
ATOM 2479 N N . LYS A 1 343 ? -14.739 0.589 -0.939 1.00 88.50 343 LYS A N 1
ATOM 2480 C CA . LYS A 1 343 ? -15.060 0.678 0.488 1.00 88.50 343 LYS A CA 1
ATOM 2481 C C . LYS A 1 343 ? -13.900 0.171 1.357 1.00 88.50 343 LYS A C 1
ATOM 2483 O O . LYS A 1 343 ? -13.676 0.731 2.425 1.00 88.50 343 LYS A O 1
ATOM 2488 N N . LEU A 1 344 ? -13.113 -0.805 0.886 1.00 92.44 344 LEU A N 1
ATOM 2489 C CA . LEU A 1 344 ? -11.938 -1.322 1.609 1.00 92.44 344 LEU A CA 1
ATOM 2490 C C . LEU A 1 344 ? -10.927 -0.206 1.811 1.00 92.44 344 LEU A C 1
ATOM 2492 O O . LEU A 1 344 ? -10.480 0.041 2.926 1.00 92.44 344 LEU A O 1
ATOM 2496 N N . LEU A 1 345 ? -10.624 0.518 0.739 1.00 89.06 345 LEU A N 1
ATOM 2497 C CA . LEU A 1 345 ? -9.655 1.599 0.791 1.00 89.06 345 LEU A CA 1
ATOM 2498 C C . LEU A 1 345 ? -10.120 2.765 1.675 1.00 89.06 345 LEU A C 1
ATOM 2500 O O . LEU A 1 345 ? -9.323 3.349 2.411 1.00 89.06 345 LEU A O 1
ATOM 2504 N N . GLN A 1 346 ? -11.417 3.083 1.641 1.00 87.81 346 GLN A N 1
ATOM 2505 C CA . GLN A 1 346 ? -12.018 4.064 2.550 1.00 87.81 346 GLN A CA 1
ATOM 2506 C C . GLN A 1 346 ? -11.876 3.617 4.010 1.00 87.81 346 GLN A C 1
ATOM 2508 O O . GLN A 1 346 ? -11.407 4.384 4.852 1.00 87.81 346 GLN A O 1
ATOM 2513 N N . ASN A 1 347 ? -12.195 2.354 4.297 1.00 92.56 347 ASN A N 1
ATOM 2514 C CA . ASN A 1 347 ? -12.052 1.770 5.623 1.00 92.56 347 ASN A CA 1
ATOM 2515 C C . ASN A 1 347 ? -10.589 1.776 6.098 1.00 92.56 347 ASN A C 1
ATOM 2517 O O . ASN A 1 347 ? -10.335 2.118 7.252 1.00 92.56 347 ASN A O 1
ATOM 2521 N N . ILE A 1 348 ? -9.622 1.478 5.219 1.00 94.75 348 ILE A N 1
ATOM 2522 C CA . ILE A 1 348 ? -8.178 1.550 5.508 1.00 94.75 348 ILE A CA 1
ATOM 2523 C C . ILE A 1 348 ? -7.785 2.954 5.960 1.00 94.75 348 ILE A C 1
ATOM 2525 O O . ILE A 1 348 ? -7.155 3.114 7.006 1.00 94.75 348 ILE A O 1
ATOM 2529 N N . MET A 1 349 ? -8.206 3.983 5.226 1.00 92.06 349 MET A N 1
ATOM 2530 C CA . MET A 1 349 ? -7.907 5.369 5.582 1.00 92.06 349 MET A CA 1
ATOM 2531 C C . MET A 1 349 ? -8.493 5.771 6.939 1.00 92.06 349 MET A C 1
ATOM 2533 O O . MET A 1 349 ? -7.837 6.482 7.700 1.00 92.06 349 MET A O 1
ATOM 2537 N N . VAL A 1 350 ? -9.706 5.316 7.261 1.00 92.38 350 VAL A N 1
ATOM 2538 C CA . VAL A 1 350 ? -10.355 5.605 8.550 1.00 92.38 350 VAL A CA 1
ATOM 2539 C C . VAL A 1 350 ? -9.691 4.826 9.686 1.00 92.38 350 VAL A C 1
ATOM 2541 O O . VAL A 1 350 ? -9.447 5.385 10.752 1.00 92.38 350 VAL A O 1
ATOM 2544 N N . TYR A 1 351 ? -9.338 3.561 9.469 1.00 94.81 351 TYR A N 1
ATOM 2545 C CA . TYR A 1 351 ? -8.620 2.741 10.446 1.00 94.81 351 TYR A CA 1
ATOM 2546 C C . TYR A 1 351 ? -7.250 3.329 10.805 1.00 94.81 351 TYR A C 1
ATOM 2548 O O . TYR A 1 351 ? -6.878 3.365 11.981 1.00 94.81 351 TYR A O 1
ATOM 2556 N N . LEU A 1 352 ? -6.524 3.826 9.798 1.00 95.62 352 LEU A N 1
ATOM 2557 C CA . LEU A 1 352 ? -5.234 4.498 9.956 1.00 95.62 352 LEU A CA 1
ATOM 2558 C C . LEU A 1 352 ? -5.363 5.938 10.485 1.00 95.62 352 LEU A C 1
ATOM 2560 O O . LEU A 1 352 ? -4.349 6.563 10.777 1.00 95.62 352 LEU A O 1
ATOM 2564 N N . ALA A 1 353 ? -6.569 6.493 10.626 1.00 93.50 353 ALA A N 1
ATOM 2565 C CA . ALA A 1 353 ? -6.774 7.844 11.156 1.00 93.50 353 ALA A CA 1
ATOM 2566 C C . ALA A 1 353 ? -6.887 7.916 12.691 1.00 93.50 353 ALA A C 1
ATOM 2568 O O . ALA A 1 353 ? -6.985 9.013 13.250 1.00 93.50 353 ALA A O 1
ATOM 2569 N N . GLN A 1 354 ? -6.916 6.767 13.363 1.00 84.81 354 GLN A N 1
ATOM 2570 C CA . GLN A 1 354 ? -7.251 6.634 14.783 1.00 84.81 354 GLN A CA 1
ATOM 2571 C C . GLN A 1 354 ? -6.049 6.314 15.664 1.00 84.81 354 GLN A C 1
ATOM 2573 O O . GLN A 1 354 ? -6.048 6.788 16.817 1.00 84.81 354 GLN A O 1
#

Radius of gyration: 22.23 Å; Cα contacts (8 Å, |Δi|>4): 722; chains: 1; bounding box: 49×74×65 Å

Mean predicted aligned error: 11.78 Å

Nearest PDB structures (foldseek):
  6fpy-assembly2_B  TM=2.440E-01  e=1.846E-02  Homo sapiens
  6fpz-assembly2_B  TM=2.596E-01  e=4.251E-02  Homo sapiens

Sequence (354 aa):
MIGKWSVVAAVLGLVSACGGSSFSGESGTVPGRKQPAKLPELGSTAKLPELGDPAVGPGLDVGSDGTLNKCPSKAQKVLVIDLKSGWWSGDGGNFVYRIGNGLTQACGTSVSIEYHHFILAKLTLAGALFGATNGSAPEITNMQLKAPESPTLTQGSNKFEQAFGDPTFTSYTQIWLLSGSSADPADLKANHPFFVEITKRMATTKANIFIGAGYGSITHAAAVADARGLGASFATALPEGNILNPMAQVLLDSSIGADKFDEGHVLLKGMTSIADSLTIAGVKAHGDAIQDKGGIQILATDGLGQATLAVGKSEANGARFVLDGDLPRYYAAWTNQSPDTMKLLQNIMVYLAQ

Secondary structure (DSSP, 8-state):
---------------------------------PPPPPPP-----------------TT--B-TTSSBPSS-SS-EEEEEEE--TTGGGTTT-HIIIIIIHHHHHHHGGGEEEEEEEEEEGGGSHHHHHTT--TTSS-PEEEEEEETTS----EEE-SSHHHHSSSTTS-S-SEEEEE---TTSSSBPPTTSHHHHHHHHHHHH--SEEEEE--TT--HHHHHHHHHTT--S-EE-SSPTT----GGG-EEEEEEEEGGGB-TTSTTTTT-SEEEEEEEETTEEEEPPEEPP-SSEEEEEE-TTS-EEEEEEE-TTT--EEEEES-GGGHHHHHTTS-HHHHHHHHHHHHHTT-

pLDDT: mean 75.11, std 23.26, range [27.12, 98.12]

Solvent-accessible surface area (backbone atoms only — not comparable to full-atom values): 19984 Å² total; per-residue (Å²): 139,85,85,83,82,82,82,82,85,86,80,90,89,89,84,88,83,88,77,86,76,88,78,83,80,76,90,72,88,79,86,79,85,76,77,80,79,82,76,81,85,78,84,77,82,76,80,72,78,79,78,64,76,80,65,82,58,96,72,75,69,50,41,99,87,64,35,58,40,87,45,46,94,54,76,37,34,32,39,36,42,34,26,35,57,45,43,67,31,34,106,58,32,49,42,46,67,54,51,51,42,48,56,28,66,76,34,48,87,31,41,36,45,43,37,39,33,41,31,28,25,82,71,40,71,63,15,69,74,72,62,64,64,96,80,67,78,76,45,54,41,23,34,36,38,55,55,92,51,82,82,57,73,39,86,43,42,71,48,65,82,61,51,44,101,56,62,71,42,75,82,33,46,26,39,36,40,40,24,13,16,60,67,22,82,34,16,50,40,63,86,34,71,66,46,44,50,50,34,54,39,62,41,70,36,75,31,15,36,39,37,27,18,24,45,16,12,40,50,43,34,28,53,41,34,35,57,54,74,57,36,76,33,55,47,57,94,51,69,59,34,60,72,52,52,56,88,73,38,74,42,75,72,42,61,32,44,58,94,37,34,46,51,86,41,64,59,38,39,93,51,66,45,36,49,43,30,32,30,33,54,87,40,82,43,42,49,18,31,43,46,89,77,69,78,60,48,79,40,27,32,44,94,86,69,39,34,28,30,32,36,39,53,36,87,91,75,63,27,40,35,39,42,31,16,35,49,67,29,56,56,29,32,75,72,64,72,25,66,42,33,47,49,36,56,44,29,49,55,32,64,49,64,109